Protein AF-A0A924LVE8-F1 (afdb_monomer_lite)

Sequence (218 aa):
MKIFVTAIILVTSQTFLAQEIKTTFVVDTIKSKVVNDLSQSKTTAIGTITTTTTNVMTNAETLLKDEAKTQEMAKVKAAEDAIINEKILEKANKEKLKAKEKALKEVEKATKDDERAQKDAEKRDKELANNQKKLDKQQAEILNNQKKETKRLEKIADAKKDLSNSQENLADMQKDMEKDVEKHNKKLAKGKLSPNNIEEYSKDRVKKDKKIIELKKN

pLDDT: mean 75.83, std 22.64, range [34.53, 97.5]

Radius of gyration: 81.02 Å; chains: 1; bounding box: 132×89×205 Å

Structure (mmCIF, N/CA/C/O backbone):
data_AF-A0A924LVE8-F1
#
_entry.id   AF-A0A924LVE8-F1
#
loop_
_atom_site.group_PDB
_atom_site.id
_atom_site.type_symbol
_atom_site.label_atom_id
_atom_site.label_alt_id
_atom_site.label_comp_id
_atom_site.label_asym_id
_atom_site.label_entity_id
_atom_site.label_seq_id
_atom_site.pdbx_PDB_ins_code
_atom_site.Cartn_x
_atom_site.Cartn_y
_atom_site.Cartn_z
_atom_site.occupancy
_atom_site.B_iso_or_equiv
_atom_site.auth_seq_id
_atom_site.auth_comp_id
_atom_site.auth_asym_id
_atom_site.auth_atom_id
_atom_site.pdbx_PDB_model_num
ATOM 1 N N . MET A 1 1 ? -39.287 -75.220 122.036 1.00 47.38 1 MET A N 1
ATOM 2 C CA . MET A 1 1 ? -39.260 -73.999 121.204 1.00 47.38 1 MET A CA 1
ATOM 3 C C . MET A 1 1 ? -39.660 -72.814 122.071 1.00 47.38 1 MET A C 1
ATOM 5 O O . MET A 1 1 ? -40.800 -72.769 122.494 1.00 47.38 1 MET A O 1
ATOM 9 N N . LYS A 1 2 ? -38.717 -71.890 122.302 1.00 41.75 2 LYS A N 1
ATOM 10 C CA . LYS A 1 2 ? -38.924 -70.439 122.131 1.00 41.75 2 LYS A CA 1
ATOM 11 C C . LYS A 1 2 ? -40.064 -69.824 122.976 1.00 41.75 2 LYS A C 1
ATOM 13 O O . LYS A 1 2 ? -41.208 -69.836 122.556 1.00 41.75 2 LYS A O 1
ATOM 18 N N . ILE A 1 3 ? -39.854 -69.200 124.135 1.00 53.16 3 ILE A N 1
ATOM 19 C CA . ILE A 1 3 ? -39.025 -67.999 124.413 1.00 53.16 3 ILE A CA 1
ATOM 20 C C . ILE A 1 3 ? -39.230 -66.833 123.403 1.00 53.16 3 ILE A C 1
ATOM 22 O O . ILE A 1 3 ? -38.503 -65.858 123.442 1.00 53.16 3 ILE A O 1
ATOM 26 N N . PHE A 1 4 ? -40.232 -66.857 122.510 1.00 45.19 4 PHE A N 1
ATOM 27 C CA . PHE A 1 4 ? -40.435 -65.758 121.534 1.00 45.19 4 PHE A CA 1
ATOM 28 C C . PHE A 1 4 ? -41.868 -65.239 121.367 1.00 45.19 4 PHE A C 1
ATOM 30 O O . PHE A 1 4 ? -42.099 -64.401 120.504 1.00 45.19 4 PHE A O 1
ATOM 37 N N . VAL A 1 5 ? -42.824 -65.655 122.201 1.00 50.25 5 VAL A N 1
ATOM 38 C CA . VAL A 1 5 ? -44.180 -65.053 122.196 1.00 50.25 5 VAL A CA 1
ATOM 39 C C . VAL A 1 5 ? -44.366 -64.074 123.366 1.00 50.25 5 VAL A C 1
ATOM 41 O O . VAL A 1 5 ? -45.439 -63.538 123.600 1.00 50.25 5 VAL A O 1
ATOM 44 N N . THR A 1 6 ? -43.273 -63.765 124.066 1.00 50.62 6 THR A N 1
ATOM 45 C CA . THR A 1 6 ? -43.193 -62.740 125.116 1.00 50.62 6 THR A CA 1
ATOM 46 C C . THR A 1 6 ? -42.879 -61.340 124.566 1.00 50.62 6 THR A C 1
ATOM 48 O O . THR A 1 6 ? -42.759 -60.402 125.341 1.00 50.62 6 THR A O 1
ATOM 51 N N . ALA A 1 7 ? -42.736 -61.166 123.246 1.00 51.25 7 ALA A N 1
ATOM 52 C CA . ALA A 1 7 ? -42.286 -59.904 122.647 1.00 51.25 7 ALA A CA 1
ATOM 53 C C . ALA A 1 7 ? -43.207 -59.337 121.557 1.00 51.25 7 ALA A C 1
ATOM 55 O O . ALA A 1 7 ? -42.796 -58.413 120.870 1.00 51.25 7 ALA A O 1
ATOM 56 N N . ILE A 1 8 ? -44.435 -59.844 121.392 1.00 50.34 8 ILE A N 1
ATOM 57 C CA . ILE A 1 8 ? -45.465 -59.189 120.566 1.00 50.34 8 ILE A CA 1
ATOM 58 C C . ILE A 1 8 ? -46.759 -59.133 121.387 1.00 50.34 8 ILE A C 1
ATOM 60 O O . ILE A 1 8 ? -47.607 -60.009 121.296 1.00 50.34 8 ILE A O 1
ATOM 64 N N . ILE A 1 9 ? -46.762 -58.314 122.441 1.00 46.44 9 ILE A N 1
ATOM 65 C CA . ILE A 1 9 ? -46.956 -56.849 122.396 1.00 46.44 9 ILE A CA 1
ATOM 66 C C . ILE A 1 9 ? -48.463 -56.589 122.560 1.00 46.44 9 ILE A C 1
ATOM 68 O O . ILE A 1 9 ? -49.230 -56.728 121.620 1.00 46.44 9 ILE A O 1
ATOM 72 N N . LEU A 1 10 ? -48.990 -56.318 123.756 1.00 45.66 10 LEU A N 1
ATOM 73 C CA . LEU A 1 10 ? -48.558 -55.321 124.753 1.00 45.66 10 LEU A CA 1
ATOM 74 C C . LEU A 1 10 ? -48.664 -53.854 124.273 1.00 45.66 10 LEU A C 1
ATOM 76 O O . LEU A 1 10 ? -48.236 -52.960 124.991 1.00 45.66 10 LEU A O 1
ATOM 80 N N . VAL A 1 11 ? -49.274 -53.584 123.109 1.00 45.34 11 VAL A N 1
ATOM 81 C CA . VAL A 1 11 ? -49.576 -52.207 122.637 1.00 45.34 11 VAL A CA 1
ATOM 82 C C . VAL A 1 11 ? -51.074 -51.934 122.468 1.00 45.34 11 VAL A C 1
ATOM 84 O O . VAL A 1 11 ? -51.464 -50.781 122.357 1.00 45.34 11 VAL A O 1
ATOM 87 N N . THR A 1 12 ? -51.955 -52.931 122.546 1.00 42.97 12 THR A N 1
ATOM 88 C CA . THR A 1 12 ? -53.403 -52.682 122.377 1.00 42.97 12 THR A CA 1
ATOM 89 C C . THR A 1 12 ? -54.233 -52.881 123.645 1.00 42.97 12 THR A C 1
ATOM 91 O O . THR A 1 12 ? -55.456 -52.806 123.596 1.00 42.97 12 THR A O 1
ATOM 94 N N . SER A 1 13 ? -53.581 -53.059 124.799 1.00 38.03 13 SER A N 1
ATOM 95 C CA . SER A 1 13 ? -54.222 -53.217 126.115 1.00 38.03 13 SER A CA 1
ATOM 96 C C . SER A 1 13 ? -54.152 -51.957 126.987 1.00 38.03 13 SER A C 1
ATOM 98 O O . SER A 1 13 ? -53.931 -52.066 128.192 1.00 38.03 13 SER A O 1
ATOM 100 N N . GLN A 1 14 ? -54.321 -50.757 126.428 1.00 42.38 14 GLN A N 1
ATOM 101 C CA . GLN A 1 14 ? -54.553 -49.562 127.247 1.00 42.38 14 GLN A CA 1
ATOM 102 C C . GLN A 1 14 ? -55.751 -48.769 126.727 1.00 42.38 14 GLN A C 1
ATOM 104 O O . GLN A 1 14 ? -55.787 -48.391 125.562 1.00 42.38 14 GLN A O 1
ATOM 109 N N . THR A 1 15 ? -56.685 -48.497 127.647 1.00 45.16 15 THR A N 1
ATOM 110 C CA . THR A 1 15 ? -57.931 -47.706 127.521 1.00 45.16 15 THR A CA 1
ATOM 111 C C . THR A 1 15 ? -59.122 -48.496 126.943 1.00 45.16 15 THR A C 1
ATOM 113 O O . THR A 1 15 ? -59.486 -48.364 125.786 1.00 45.16 15 THR A O 1
ATOM 116 N N . PHE A 1 16 ? -59.683 -49.487 127.652 1.00 36.50 16 PHE A N 1
ATOM 117 C CA . PHE A 1 16 ? -60.369 -49.380 128.959 1.00 36.50 16 PHE A CA 1
ATOM 118 C C . PHE A 1 16 ? -61.531 -48.367 128.872 1.00 36.50 16 PHE A C 1
ATOM 120 O O . PHE A 1 16 ? -61.300 -47.169 128.781 1.00 36.50 16 PHE A O 1
ATOM 127 N N . LEU A 1 17 ? -62.786 -48.802 128.724 1.00 34.56 17 LEU A N 1
ATOM 128 C CA . LEU A 1 17 ? -63.667 -49.138 129.856 1.00 34.56 17 LEU A CA 1
ATOM 129 C C . LEU A 1 17 ? -63.635 -48.083 130.971 1.00 34.56 17 LEU A C 1
ATOM 131 O O . LEU A 1 17 ? -63.035 -48.272 132.022 1.00 34.56 17 LEU A O 1
ATOM 135 N N . ALA A 1 18 ? -64.351 -46.994 130.736 1.00 38.22 18 ALA A N 1
ATOM 136 C CA . ALA A 1 18 ? -65.052 -46.224 131.754 1.00 38.22 18 ALA A CA 1
ATOM 137 C C . ALA A 1 18 ? -66.212 -45.529 131.018 1.00 38.22 18 ALA A C 1
ATOM 139 O O . ALA A 1 18 ? -65.984 -44.877 130.011 1.00 38.22 18 ALA A O 1
ATOM 140 N N . GLN A 1 19 ? -67.479 -45.619 131.385 1.00 36.06 19 GLN A N 1
ATOM 141 C CA . GLN A 1 19 ? -68.138 -46.274 132.496 1.00 36.06 19 GLN A CA 1
ATOM 142 C C . GLN A 1 19 ? -69.631 -46.144 132.161 1.00 36.06 19 GLN A C 1
ATOM 144 O O . GLN A 1 19 ? -70.106 -45.047 131.865 1.00 36.06 19 GLN A O 1
ATOM 149 N N . GLU A 1 20 ? -70.361 -47.255 132.146 1.00 40.12 20 GLU A N 1
ATOM 150 C CA . GLU A 1 20 ? -71.820 -47.219 132.224 1.00 40.12 20 GLU A CA 1
ATOM 151 C C . GLU A 1 20 ? -72.267 -46.548 133.540 1.00 40.12 20 GLU A C 1
ATOM 153 O O . GLU A 1 20 ? -71.494 -46.390 134.487 1.00 40.12 20 GLU A O 1
ATOM 158 N N . ILE A 1 21 ? -73.581 -46.328 133.636 1.00 38.00 21 ILE A N 1
ATOM 159 C CA . ILE A 1 21 ? -74.375 -46.081 134.848 1.00 38.00 21 ILE A CA 1
ATOM 160 C C . ILE A 1 21 ? -74.521 -44.592 135.240 1.00 38.00 21 ILE A C 1
ATOM 162 O O . ILE A 1 21 ? -73.651 -43.995 135.866 1.00 38.00 21 ILE A O 1
ATOM 166 N N . LYS A 1 22 ? -75.711 -44.025 134.982 1.00 39.38 22 LYS A N 1
ATOM 167 C CA . LYS A 1 22 ? -76.715 -43.652 136.014 1.00 39.38 22 LYS A CA 1
ATOM 168 C C . LYS A 1 22 ? -77.766 -42.685 135.452 1.00 39.38 22 LYS A C 1
ATOM 170 O O . LYS A 1 22 ? -77.706 -41.474 135.638 1.00 39.38 22 LYS A O 1
ATOM 175 N N . THR A 1 23 ? -78.820 -43.249 134.869 1.00 39.66 23 THR A N 1
ATOM 176 C CA . THR A 1 23 ? -80.176 -42.722 135.064 1.00 39.66 23 THR A CA 1
ATOM 177 C C . THR A 1 23 ? -80.573 -42.963 136.509 1.00 39.66 23 THR A C 1
ATOM 179 O O . THR A 1 23 ? -80.754 -44.114 136.892 1.00 39.66 23 THR A O 1
ATOM 182 N N . THR A 1 24 ? -80.673 -41.895 137.292 1.00 43.06 24 THR A N 1
ATOM 183 C CA . THR A 1 24 ? -81.652 -41.631 138.365 1.00 43.06 24 THR A CA 1
ATOM 184 C C . THR A 1 24 ? -81.002 -40.678 139.348 1.00 43.06 24 THR A C 1
ATOM 186 O O . THR A 1 24 ? -80.226 -41.106 140.190 1.00 43.06 24 THR A O 1
ATOM 189 N N . PHE A 1 25 ? -81.320 -39.388 139.252 1.00 34.53 25 PHE A N 1
ATOM 190 C CA . PHE A 1 25 ? -81.495 -38.570 140.444 1.00 34.53 25 PHE A CA 1
ATOM 191 C C . PHE A 1 25 ? -82.258 -37.282 140.092 1.00 34.53 25 PHE A C 1
ATOM 193 O O . PHE A 1 25 ? -81.852 -36.503 139.238 1.00 34.53 25 PHE A O 1
ATOM 200 N N . VAL A 1 26 ? -83.339 -37.091 140.844 1.00 40.56 26 VAL A N 1
ATOM 201 C CA . VAL A 1 26 ? -83.981 -35.828 141.227 1.00 40.56 26 VAL A CA 1
ATOM 202 C C . VAL A 1 26 ? -85.021 -35.192 140.301 1.00 40.56 26 VAL A C 1
ATOM 204 O O . VAL A 1 26 ? -84.765 -34.609 139.253 1.00 40.56 26 VAL A O 1
ATOM 207 N N . VAL A 1 27 ? -86.221 -35.215 140.866 1.00 45.69 27 VAL A N 1
ATOM 208 C CA . VAL A 1 27 ? -87.494 -34.572 140.543 1.00 45.69 27 VAL A CA 1
ATOM 209 C C . VAL A 1 27 ? -87.479 -33.029 140.690 1.00 45.69 27 VAL A C 1
ATOM 211 O O . VAL A 1 27 ? -88.531 -32.410 140.632 1.00 45.69 27 VAL A O 1
ATOM 214 N N . ASP A 1 28 ? -86.330 -32.348 140.761 1.00 45.69 28 ASP A N 1
ATOM 215 C CA . ASP A 1 28 ? -86.285 -30.905 141.102 1.00 45.69 28 ASP A CA 1
ATOM 216 C C . ASP A 1 28 ? -85.884 -29.946 139.966 1.00 45.69 28 ASP A C 1
ATOM 218 O O . ASP A 1 28 ? -85.596 -28.775 140.202 1.00 45.69 28 ASP A O 1
ATOM 222 N N . THR A 1 29 ? -85.906 -30.368 138.697 1.00 45.06 29 THR A N 1
ATOM 223 C CA . THR A 1 29 ? -85.467 -29.503 137.572 1.00 45.06 29 THR A CA 1
ATOM 224 C C . THR A 1 29 ? -86.534 -29.279 136.501 1.00 45.06 29 THR A C 1
ATOM 226 O O . THR A 1 29 ? -86.226 -29.159 135.319 1.00 45.06 29 THR A O 1
ATOM 229 N N . ILE A 1 30 ? -87.812 -29.205 136.878 1.00 45.56 30 ILE A N 1
ATOM 230 C CA . ILE A 1 30 ? -88.878 -28.813 135.931 1.00 45.56 30 ILE A CA 1
ATOM 231 C C . ILE A 1 30 ? -89.311 -27.350 136.125 1.00 45.56 30 ILE A C 1
ATOM 233 O O . ILE A 1 30 ? -89.807 -26.729 135.189 1.00 45.56 30 ILE A O 1
ATOM 237 N N . LYS A 1 31 ? -89.002 -26.714 137.266 1.00 44.50 31 LYS A N 1
ATOM 238 C CA . LYS A 1 31 ? -89.282 -25.278 137.469 1.00 44.50 31 LYS A CA 1
ATOM 239 C C . LYS A 1 31 ? -88.154 -24.314 137.077 1.00 44.50 31 LYS A C 1
ATOM 241 O O . LYS A 1 31 ? -88.428 -23.124 136.975 1.00 44.50 31 LYS A O 1
ATOM 246 N N . SER A 1 32 ? -86.938 -24.779 136.767 1.00 46.25 32 SER A N 1
ATOM 247 C CA . SER A 1 32 ? -85.871 -23.899 136.241 1.00 46.25 32 SER A CA 1
ATOM 248 C C . SER A 1 32 ? -85.775 -23.859 134.709 1.00 46.25 32 SER A C 1
ATOM 250 O O . SER A 1 32 ? -85.084 -22.999 134.169 1.00 46.25 32 SER A O 1
ATOM 252 N N . LYS A 1 33 ? -86.490 -24.733 133.985 1.00 48.50 33 LYS A N 1
ATOM 253 C CA . LYS A 1 33 ? -86.435 -24.778 132.512 1.00 48.50 33 LYS A CA 1
ATOM 254 C C . LYS A 1 33 ? -87.336 -23.759 131.813 1.00 48.50 33 LYS A C 1
ATOM 256 O O . LYS A 1 33 ? -86.990 -23.296 130.740 1.00 48.50 33 LYS A O 1
ATOM 261 N N . VAL A 1 34 ? -88.432 -23.324 132.435 1.00 47.91 34 VAL A N 1
ATOM 262 C CA . VAL A 1 34 ? -89.358 -22.375 131.780 1.00 47.91 34 VAL A CA 1
ATOM 263 C C . VAL A 1 34 ? -88.930 -20.909 131.950 1.00 47.91 34 VAL A C 1
ATOM 265 O O . VAL A 1 34 ? -89.336 -20.057 131.168 1.00 47.91 34 VAL A O 1
ATOM 268 N N . VAL A 1 35 ? -88.047 -20.593 132.905 1.00 47.28 35 VAL A N 1
ATOM 269 C CA . VAL A 1 35 ? -87.526 -19.219 133.074 1.00 47.28 35 VAL A CA 1
ATOM 270 C C . VAL A 1 35 ? -86.249 -18.973 132.251 1.00 47.28 35 VAL A C 1
ATOM 272 O O . VAL A 1 35 ? -85.909 -17.822 131.995 1.00 47.28 35 VAL A O 1
ATOM 275 N N . ASN A 1 36 ? -85.580 -20.020 131.749 1.00 44.97 36 ASN A N 1
ATOM 276 C CA . ASN A 1 36 ? -84.362 -19.870 130.937 1.00 44.97 36 ASN A CA 1
ATOM 277 C C . ASN A 1 36 ? -84.621 -19.848 129.415 1.00 44.97 36 ASN A C 1
ATOM 279 O O . ASN A 1 36 ? -83.813 -19.304 128.665 1.00 44.97 36 ASN A O 1
ATOM 283 N N . ASP A 1 37 ? -85.773 -20.340 128.949 1.00 44.09 37 ASP A N 1
ATOM 284 C CA . ASP A 1 37 ? -86.103 -20.327 127.513 1.00 44.09 37 ASP A CA 1
ATOM 285 C C . ASP A 1 37 ? -86.625 -18.964 127.016 1.00 44.09 37 ASP A C 1
ATOM 287 O O . ASP A 1 37 ? -86.707 -18.731 125.810 1.00 44.09 37 ASP A O 1
ATOM 291 N N . LEU A 1 38 ? -86.892 -18.007 127.916 1.00 41.22 38 LEU A N 1
ATOM 292 C CA . LEU A 1 38 ? -87.256 -16.635 127.538 1.00 41.22 38 LEU A CA 1
ATOM 293 C C . LEU A 1 38 ? -86.068 -15.651 127.550 1.00 41.22 38 LEU A C 1
ATOM 295 O O . LEU A 1 38 ? -86.197 -14.545 127.024 1.00 41.22 38 LEU A O 1
ATOM 299 N N . SER A 1 39 ? -84.896 -16.040 128.078 1.00 46.19 39 SER A N 1
ATOM 300 C CA . SER A 1 39 ? -83.696 -15.182 128.093 1.00 46.19 39 SER A CA 1
ATOM 301 C C . SER A 1 39 ? -82.625 -15.553 127.059 1.00 46.19 39 SER A C 1
ATOM 303 O O . SER A 1 39 ? -81.642 -14.823 126.943 1.00 46.19 39 SER A O 1
ATOM 305 N N . GLN A 1 40 ? -82.797 -16.632 126.283 1.00 44.62 40 GLN A N 1
ATOM 306 C CA . GLN A 1 40 ? -81.858 -17.007 125.209 1.00 44.62 40 GLN A CA 1
ATOM 307 C C . GLN A 1 40 ? -82.355 -16.692 123.790 1.00 44.62 40 GLN A C 1
ATOM 309 O O . GLN A 1 40 ? -81.558 -16.675 122.859 1.00 44.62 40 GLN A O 1
ATOM 314 N N . SER A 1 41 ? -83.625 -16.317 123.600 1.00 42.72 41 SER A N 1
ATOM 315 C CA . SER A 1 41 ? -84.111 -15.886 122.277 1.00 42.72 41 SER A CA 1
ATOM 316 C C . SER A 1 41 ? -83.755 -14.430 121.925 1.00 42.72 41 SER A C 1
ATOM 318 O O . SER A 1 41 ? -83.970 -14.015 120.786 1.00 42.72 41 SER A O 1
ATOM 320 N N . LYS A 1 42 ? -83.226 -13.630 122.865 1.00 43.94 42 LYS A N 1
ATOM 321 C CA . LYS A 1 42 ? -82.916 -12.200 122.642 1.00 43.94 42 LYS A CA 1
ATOM 322 C C . LYS A 1 42 ? -81.425 -11.862 122.536 1.00 43.94 42 LYS A C 1
ATOM 324 O O . LYS A 1 42 ? -81.093 -10.718 122.243 1.00 43.94 42 LYS A O 1
ATOM 329 N N . THR A 1 43 ? -80.531 -12.836 122.694 1.00 42.25 43 THR A N 1
ATOM 330 C CA . THR A 1 43 ? -79.069 -12.642 122.609 1.00 42.25 43 THR A CA 1
ATOM 331 C C . THR A 1 43 ? -78.415 -13.268 121.375 1.00 42.25 43 THR A C 1
ATOM 333 O O . THR A 1 43 ? -77.224 -13.064 121.164 1.00 42.25 43 THR A O 1
ATOM 336 N N . THR A 1 44 ? -79.173 -13.919 120.488 1.00 42.78 44 THR A N 1
ATOM 337 C CA . THR A 1 44 ? -78.655 -14.434 119.198 1.00 42.78 44 THR A CA 1
ATOM 338 C C . THR A 1 44 ? -78.844 -13.458 118.028 1.00 42.78 44 THR A C 1
ATOM 340 O O . THR A 1 44 ? -78.385 -13.725 116.924 1.00 42.78 44 THR A O 1
ATOM 343 N N . ALA A 1 45 ? -79.483 -12.303 118.240 1.00 43.38 45 ALA A N 1
ATOM 344 C CA . ALA A 1 45 ? -79.668 -11.297 117.186 1.00 43.38 45 ALA A CA 1
ATOM 345 C C . ALA A 1 45 ? -78.603 -10.183 117.192 1.00 43.38 45 ALA A C 1
ATOM 347 O O . ALA A 1 45 ? -78.409 -9.527 116.175 1.00 43.38 45 ALA A O 1
ATOM 348 N N . ILE A 1 46 ? -77.900 -9.956 118.310 1.00 44.28 46 ILE A N 1
ATOM 349 C CA . ILE A 1 46 ? -76.990 -8.802 118.449 1.00 44.28 46 ILE A CA 1
ATOM 350 C C . ILE A 1 46 ? -75.522 -9.189 118.179 1.00 44.28 46 ILE A C 1
ATOM 352 O O . ILE A 1 46 ? -74.796 -8.407 117.574 1.00 44.28 46 ILE A O 1
ATOM 356 N N . GLY A 1 47 ? -75.091 -10.414 118.511 1.00 41.47 47 GLY A N 1
ATOM 357 C CA . GLY A 1 47 ? -73.713 -10.879 118.260 1.00 41.47 47 GLY A CA 1
ATOM 358 C C . GLY A 1 47 ? -73.372 -11.147 116.785 1.00 41.47 47 GLY A C 1
ATOM 359 O O . GLY A 1 47 ? -72.206 -11.088 116.396 1.00 41.47 47 GLY A O 1
ATOM 360 N N . THR A 1 48 ? -74.382 -11.394 115.950 1.00 40.66 48 THR A N 1
ATOM 361 C CA . THR A 1 48 ? -74.234 -11.695 114.513 1.00 40.66 48 THR A CA 1
ATOM 362 C C . THR A 1 48 ? -74.128 -10.428 113.658 1.00 40.66 48 THR A C 1
ATOM 364 O O . THR A 1 48 ? -73.553 -10.448 112.571 1.00 40.66 48 THR A O 1
ATOM 367 N N . ILE A 1 49 ? -74.644 -9.296 114.150 1.00 46.03 49 ILE A N 1
ATOM 368 C CA . ILE A 1 49 ? -74.611 -8.025 113.415 1.00 46.03 49 ILE A CA 1
ATOM 369 C C . ILE A 1 49 ? -73.231 -7.363 113.553 1.00 46.03 49 ILE A C 1
ATOM 371 O O . ILE A 1 49 ? -72.722 -6.814 112.584 1.00 46.03 49 ILE A O 1
ATOM 375 N N . THR A 1 50 ? -72.562 -7.469 114.706 1.00 36.88 50 THR A N 1
ATOM 376 C CA . THR A 1 50 ? -71.281 -6.771 114.938 1.00 36.88 50 THR A CA 1
ATOM 377 C C . THR A 1 50 ? -70.064 -7.465 114.309 1.00 36.88 50 THR A C 1
ATOM 379 O O . THR A 1 50 ? -69.093 -6.798 113.968 1.00 36.88 50 THR A O 1
ATOM 382 N N . THR A 1 51 ? -70.099 -8.784 114.099 1.00 39.38 51 THR A N 1
ATOM 383 C CA . THR A 1 51 ? -69.006 -9.531 113.437 1.00 39.38 51 THR A CA 1
ATOM 384 C C . THR A 1 51 ? -69.067 -9.472 111.910 1.00 39.38 51 THR A C 1
ATOM 386 O O . THR A 1 51 ? -68.044 -9.648 111.249 1.00 39.38 51 THR A O 1
ATOM 389 N N . THR A 1 52 ? -70.233 -9.161 111.338 1.00 39.12 52 THR A N 1
ATOM 390 C CA . THR A 1 52 ? -70.390 -9.026 109.884 1.00 39.12 52 THR A CA 1
ATOM 391 C C . THR A 1 52 ? -69.842 -7.681 109.389 1.00 39.12 52 THR A C 1
ATOM 393 O O . THR A 1 52 ? -69.186 -7.631 108.355 1.00 39.12 52 THR A O 1
ATOM 396 N N . THR A 1 53 ? -70.000 -6.591 110.144 1.00 40.69 53 THR A N 1
ATOM 397 C CA . THR A 1 53 ? -69.594 -5.251 109.676 1.00 40.69 53 THR A CA 1
ATOM 398 C C . THR A 1 53 ? -68.076 -5.031 109.693 1.00 40.69 53 THR A C 1
ATOM 400 O O . THR A 1 53 ? -67.538 -4.418 108.773 1.00 40.69 53 THR A O 1
ATOM 403 N N . THR A 1 54 ? -67.349 -5.576 110.674 1.00 38.78 54 THR A N 1
ATOM 404 C CA . THR A 1 54 ? -65.887 -5.383 110.774 1.00 38.78 54 THR A CA 1
ATOM 405 C C . THR A 1 54 ? -65.107 -6.234 109.763 1.00 38.78 54 THR A C 1
ATOM 407 O O . THR A 1 54 ? -64.103 -5.768 109.236 1.00 38.78 54 THR A O 1
ATOM 410 N N . ASN A 1 55 ? -65.593 -7.435 109.418 1.00 43.78 55 ASN A N 1
ATOM 411 C CA . ASN A 1 55 ? -64.985 -8.282 108.378 1.00 43.78 55 ASN A CA 1
ATOM 412 C C . ASN A 1 55 ? -65.298 -7.810 106.948 1.00 43.78 55 ASN A C 1
ATOM 414 O O . ASN A 1 55 ? -64.507 -8.048 106.039 1.00 43.78 55 ASN A O 1
ATOM 418 N N . VAL A 1 56 ? -66.431 -7.134 106.729 1.00 48.97 56 VAL A N 1
ATOM 419 C CA . VAL A 1 56 ? -66.762 -6.553 105.416 1.00 48.97 56 VAL A CA 1
ATOM 420 C C . VAL A 1 56 ? -65.934 -5.288 105.148 1.00 48.97 56 VAL A C 1
ATOM 422 O O . VAL A 1 56 ? -65.525 -5.074 104.010 1.00 48.97 56 VAL A O 1
ATOM 425 N N . MET A 1 57 ? -65.599 -4.489 106.172 1.00 44.03 57 MET A N 1
ATOM 426 C CA . MET A 1 57 ? -64.755 -3.296 105.993 1.00 44.03 57 MET A CA 1
ATOM 427 C C . MET A 1 57 ? -63.264 -3.613 105.790 1.00 44.03 57 MET A C 1
ATOM 429 O O . MET A 1 57 ? -62.635 -2.984 104.943 1.00 44.03 57 MET A O 1
ATOM 433 N N . THR A 1 58 ? -62.697 -4.616 106.471 1.00 46.69 58 THR A N 1
ATOM 434 C CA . THR A 1 58 ? -61.294 -5.022 106.247 1.00 46.69 58 THR A CA 1
ATOM 435 C C . THR A 1 58 ? -61.087 -5.762 104.924 1.00 46.69 58 THR A C 1
ATOM 437 O O . THR A 1 58 ? -60.056 -5.560 104.287 1.00 46.69 58 THR A O 1
ATOM 440 N N . ASN A 1 59 ? -62.064 -6.552 104.458 1.00 47.19 59 ASN A N 1
ATOM 441 C CA . ASN A 1 59 ? -61.993 -7.203 103.143 1.00 47.19 59 ASN A CA 1
ATOM 442 C C . ASN A 1 59 ? -62.233 -6.241 101.969 1.00 47.19 59 ASN A C 1
ATOM 444 O O . ASN A 1 59 ? -61.645 -6.427 100.908 1.00 47.19 59 ASN A O 1
ATOM 448 N N . ALA A 1 60 ? -63.069 -5.210 102.124 1.00 47.66 60 ALA A N 1
ATOM 449 C CA . ALA A 1 60 ? -63.275 -4.214 101.071 1.00 47.66 60 ALA A CA 1
ATOM 450 C C . ALA A 1 60 ? -62.040 -3.315 100.869 1.00 47.66 60 ALA A C 1
ATOM 452 O O . ALA A 1 60 ? -61.705 -2.985 99.734 1.00 47.66 60 ALA A O 1
ATOM 453 N N . GLU A 1 61 ? -61.316 -2.959 101.938 1.00 47.91 61 GLU A N 1
ATOM 454 C CA . GLU A 1 61 ? -60.058 -2.202 101.831 1.00 47.91 61 GLU A CA 1
ATOM 455 C C . GLU A 1 61 ? -58.889 -3.025 101.264 1.00 47.91 61 GLU A C 1
ATOM 457 O O . GLU A 1 61 ? -58.037 -2.462 100.571 1.00 47.91 61 GLU A O 1
ATOM 462 N N . THR A 1 62 ? -58.826 -4.337 101.522 1.00 50.78 62 THR A N 1
ATOM 463 C CA . THR A 1 62 ? -57.826 -5.219 100.893 1.00 50.78 62 THR A CA 1
ATOM 464 C C . THR A 1 62 ? -58.158 -5.496 99.427 1.00 50.78 62 THR A C 1
ATOM 466 O O . THR A 1 62 ? -57.257 -5.403 98.599 1.00 50.78 62 THR A O 1
ATOM 469 N N . LEU A 1 63 ? -59.433 -5.700 99.073 1.00 49.44 63 LEU A N 1
ATOM 470 C CA . LEU A 1 63 ? -59.880 -5.840 97.679 1.00 49.44 63 LEU A CA 1
ATOM 471 C C . LEU A 1 63 ? -59.660 -4.563 96.852 1.00 49.44 63 LEU A C 1
ATOM 473 O O . LEU A 1 63 ? -59.152 -4.651 95.739 1.00 49.44 63 LEU A O 1
ATOM 477 N N . LEU A 1 64 ? -59.946 -3.372 97.393 1.00 50.25 64 LEU A N 1
ATOM 478 C CA . LEU A 1 64 ? -59.693 -2.098 96.699 1.00 50.25 64 LEU A CA 1
ATOM 479 C C . LEU A 1 64 ? -58.193 -1.794 96.538 1.00 50.25 64 LEU A C 1
ATOM 481 O O . LEU A 1 64 ? -57.787 -1.222 95.525 1.00 50.25 64 LEU A O 1
ATOM 485 N N . LYS A 1 65 ? -57.345 -2.184 97.503 1.00 51.19 65 LYS A N 1
ATOM 486 C CA . LYS A 1 65 ? -55.878 -2.067 97.378 1.00 51.19 65 LYS A CA 1
ATOM 487 C C . LYS A 1 65 ? -55.290 -3.084 96.402 1.00 51.19 65 LYS A C 1
ATOM 489 O O . LYS A 1 65 ? -54.341 -2.738 95.695 1.00 51.19 65 LYS A O 1
ATOM 494 N N . ASP A 1 66 ? -55.841 -4.292 96.337 1.00 51.62 66 ASP A N 1
ATOM 495 C CA . ASP A 1 66 ? -55.425 -5.306 95.371 1.00 51.62 66 ASP A CA 1
ATOM 496 C C . ASP A 1 66 ? -55.900 -4.957 93.958 1.00 51.62 66 ASP A C 1
ATOM 498 O O . ASP A 1 66 ? -55.096 -5.025 93.035 1.00 51.62 66 ASP A O 1
ATOM 502 N N . GLU A 1 67 ? -57.122 -4.460 93.753 1.00 53.28 67 GLU A N 1
ATOM 503 C CA . GLU A 1 67 ? -57.582 -3.968 92.444 1.00 53.28 67 GLU A CA 1
ATOM 504 C C . GLU A 1 67 ? -56.798 -2.734 91.969 1.00 53.28 67 GLU A C 1
ATOM 506 O O . GLU A 1 67 ? -56.418 -2.666 90.797 1.00 53.28 67 GLU A O 1
ATOM 511 N N . ALA A 1 68 ? -56.469 -1.798 92.867 1.00 55.59 68 ALA A N 1
ATOM 512 C CA . ALA A 1 68 ? -55.620 -0.650 92.545 1.00 55.59 68 ALA A CA 1
ATOM 513 C C . ALA A 1 68 ? -54.187 -1.077 92.173 1.00 55.59 68 ALA A C 1
ATOM 515 O O . ALA A 1 68 ? -53.666 -0.622 91.154 1.00 55.59 68 ALA A O 1
ATOM 516 N N . LYS A 1 69 ? -53.573 -2.013 92.916 1.00 56.44 69 LYS A N 1
ATOM 517 C CA . LYS A 1 69 ? -52.274 -2.617 92.551 1.00 56.44 69 LYS A CA 1
ATOM 518 C C . LYS A 1 69 ? -52.335 -3.408 91.246 1.00 56.44 69 LYS A C 1
ATOM 520 O O . LYS A 1 69 ? -51.367 -3.411 90.487 1.00 56.44 69 LYS A O 1
ATOM 525 N N . THR A 1 70 ? -53.454 -4.070 90.967 1.00 56.72 70 THR A N 1
ATOM 526 C CA . THR A 1 70 ? -53.651 -4.847 89.736 1.00 56.72 70 THR A CA 1
ATOM 527 C C . THR A 1 70 ? -53.818 -3.921 88.525 1.00 56.72 70 THR A C 1
ATOM 529 O O . THR A 1 70 ? -53.237 -4.186 87.474 1.00 56.72 70 THR A O 1
ATOM 532 N N . GLN A 1 71 ? -54.509 -2.783 88.672 1.00 59.00 71 GLN A N 1
ATOM 533 C CA . GLN A 1 71 ? -54.567 -1.734 87.646 1.00 59.00 71 GLN A CA 1
ATOM 534 C C . GLN A 1 71 ? -53.221 -1.030 87.428 1.00 59.00 71 GLN A C 1
ATOM 536 O O . GLN A 1 71 ? -52.881 -0.718 86.286 1.00 59.00 71 GLN A O 1
ATOM 541 N N . GLU A 1 72 ? -52.445 -0.775 88.483 1.00 59.19 72 GLU A N 1
ATOM 542 C CA . GLU A 1 72 ? -51.120 -0.154 88.363 1.00 59.19 72 GLU A CA 1
ATOM 543 C C . GLU A 1 72 ? -50.118 -1.096 87.682 1.00 59.19 72 GLU A C 1
ATOM 545 O O . GLU A 1 72 ? -49.454 -0.695 86.727 1.00 59.19 72 GLU A O 1
ATOM 550 N N . MET A 1 73 ? -50.083 -2.378 88.068 1.00 60.47 73 MET A N 1
ATOM 551 C CA . MET A 1 73 ? -49.272 -3.394 87.384 1.00 60.47 73 MET A CA 1
ATOM 552 C C . MET A 1 73 ? -49.699 -3.610 85.927 1.00 60.47 73 MET A C 1
ATOM 554 O O . MET A 1 73 ? -48.840 -3.834 85.075 1.00 60.47 73 MET A O 1
ATOM 558 N N . ALA A 1 74 ? -50.994 -3.512 85.609 1.00 63.00 74 ALA A N 1
ATOM 559 C CA . ALA A 1 74 ? -51.474 -3.587 84.228 1.00 63.00 74 ALA A CA 1
ATOM 560 C C . ALA A 1 74 ? -51.022 -2.379 83.386 1.00 63.00 74 ALA A C 1
ATOM 562 O O . ALA A 1 74 ? -50.632 -2.551 82.232 1.00 63.00 74 ALA A O 1
ATOM 563 N N . LYS A 1 75 ? -51.013 -1.167 83.959 1.00 65.62 75 LYS A N 1
ATOM 564 C CA . LYS A 1 75 ? -50.499 0.043 83.291 1.00 65.62 75 LYS A CA 1
ATOM 565 C C . LYS A 1 75 ? -48.981 0.007 83.106 1.00 65.62 75 LYS A C 1
ATOM 567 O O . LYS A 1 75 ? -48.502 0.398 82.046 1.00 65.62 75 LYS A O 1
ATOM 572 N N . VAL A 1 76 ? -48.235 -0.493 84.095 1.00 66.31 76 VAL A N 1
ATOM 573 C CA . VAL A 1 76 ? -46.775 -0.670 84.001 1.00 66.31 76 VAL A CA 1
ATOM 574 C C . VAL A 1 76 ? -46.419 -1.716 82.942 1.00 66.31 76 VAL A C 1
ATOM 576 O O . VAL A 1 76 ? -45.584 -1.431 82.091 1.00 66.31 76 VAL A O 1
ATOM 579 N N . LYS A 1 77 ? -47.118 -2.861 82.895 1.00 69.19 77 LYS A N 1
ATOM 580 C CA . LYS A 1 77 ? -46.939 -3.857 81.821 1.00 69.19 77 LYS A CA 1
ATOM 581 C C . LYS A 1 77 ? -47.255 -3.299 80.435 1.00 69.19 77 LYS A C 1
ATOM 583 O O . LYS A 1 77 ? -46.480 -3.505 79.513 1.00 69.19 77 LYS A O 1
ATOM 588 N N . ALA A 1 78 ? -48.351 -2.554 80.287 1.00 68.31 78 ALA A N 1
ATOM 589 C CA . ALA A 1 78 ? -48.700 -1.935 79.008 1.00 68.31 78 ALA A CA 1
ATOM 590 C C . ALA A 1 78 ? -47.653 -0.898 78.552 1.00 68.31 78 ALA A C 1
ATOM 592 O O . ALA A 1 78 ? -47.365 -0.791 77.360 1.00 68.31 78 ALA A O 1
ATOM 593 N N . ALA A 1 79 ? -47.060 -0.153 79.491 1.00 69.38 79 ALA A N 1
ATOM 594 C CA . ALA A 1 79 ? -45.967 0.772 79.206 1.00 69.38 79 ALA A CA 1
ATOM 595 C C . ALA A 1 79 ? -44.660 0.039 78.843 1.00 69.38 79 ALA A C 1
ATOM 597 O O . ALA A 1 79 ? -43.977 0.441 77.902 1.00 69.38 79 ALA A O 1
ATOM 598 N N . GLU A 1 80 ? -44.325 -1.056 79.530 1.00 69.69 80 GLU A N 1
ATOM 599 C CA . GLU A 1 80 ? -43.170 -1.901 79.196 1.00 69.69 80 GLU A CA 1
ATOM 600 C C . GLU A 1 80 ? -43.322 -2.563 77.819 1.00 69.69 80 GLU A C 1
ATOM 602 O O . GLU A 1 80 ? -42.391 -2.507 77.014 1.00 69.69 80 GLU A O 1
ATOM 607 N N . ASP A 1 81 ? -44.501 -3.098 77.496 1.00 76.81 81 ASP A N 1
ATOM 608 C CA . ASP A 1 81 ? -44.802 -3.691 76.188 1.00 76.81 81 ASP A CA 1
ATOM 609 C C . ASP A 1 81 ? -44.719 -2.651 75.054 1.00 76.81 81 ASP A C 1
ATOM 611 O O . ASP A 1 81 ? -44.229 -2.953 73.962 1.00 76.81 81 ASP A O 1
ATOM 615 N N . ALA A 1 82 ? -45.128 -1.401 75.305 1.00 74.50 82 ALA A N 1
ATOM 616 C CA . ALA A 1 82 ? -44.982 -0.302 74.349 1.00 74.50 82 ALA A CA 1
ATOM 617 C C . ALA A 1 82 ? -43.505 0.052 74.094 1.00 74.50 82 ALA A C 1
ATOM 619 O O . ALA A 1 82 ? -43.097 0.177 72.938 1.00 74.50 82 ALA A O 1
ATOM 620 N N . ILE A 1 83 ? -42.683 0.131 75.147 1.00 79.19 83 ILE A N 1
ATOM 621 C CA . ILE A 1 83 ? -41.235 0.389 75.036 1.00 79.19 83 ILE A CA 1
ATOM 622 C C . ILE A 1 83 ? -40.524 -0.764 74.308 1.00 79.19 83 ILE A C 1
ATOM 624 O O . ILE A 1 83 ? -39.609 -0.538 73.508 1.00 79.19 83 ILE A O 1
ATOM 628 N N . ILE A 1 84 ? -40.926 -2.011 74.567 1.00 80.31 84 ILE A N 1
ATOM 629 C CA . ILE A 1 84 ? -40.390 -3.194 73.881 1.00 80.31 84 ILE A CA 1
ATOM 630 C C . ILE A 1 84 ? -40.750 -3.150 72.391 1.00 80.31 84 ILE A C 1
ATOM 632 O O . ILE A 1 84 ? -39.864 -3.319 71.549 1.00 80.31 84 ILE A O 1
ATOM 636 N N . ASN A 1 85 ? -42.008 -2.859 72.052 1.00 77.88 85 ASN A N 1
ATOM 637 C CA . ASN A 1 85 ? -42.455 -2.738 70.664 1.00 77.88 85 ASN A CA 1
ATOM 638 C C . ASN A 1 85 ? -41.757 -1.596 69.915 1.00 77.88 85 ASN A C 1
ATOM 640 O O . ASN A 1 85 ? -41.345 -1.788 68.770 1.00 77.88 85 ASN A O 1
ATOM 644 N N . GLU A 1 86 ? -41.551 -0.441 70.549 1.00 81.50 86 GLU A N 1
ATOM 645 C CA . GLU A 1 86 ? -40.835 0.690 69.950 1.00 81.50 86 GLU A CA 1
ATOM 646 C C . GLU A 1 86 ? -39.366 0.340 69.652 1.00 81.50 86 GLU A C 1
ATOM 648 O O . GLU A 1 86 ? -38.881 0.581 68.544 1.00 81.50 86 GLU A O 1
ATOM 653 N N . LYS A 1 87 ? -38.676 -0.349 70.574 1.00 82.56 87 LYS A N 1
ATOM 654 C CA . LYS A 1 87 ? -37.310 -0.859 70.341 1.00 82.56 87 LYS A CA 1
ATOM 655 C C . LYS A 1 87 ? -37.243 -1.911 69.231 1.00 82.56 87 LYS A C 1
ATOM 657 O O . LYS A 1 87 ? -36.249 -1.963 68.502 1.00 82.56 87 LYS A O 1
ATOM 662 N N . ILE A 1 88 ? -38.264 -2.761 69.091 1.00 84.06 88 ILE A N 1
ATOM 663 C CA . ILE A 1 88 ? -38.361 -3.733 67.988 1.00 84.06 88 ILE A CA 1
ATOM 664 C C . ILE A 1 88 ? -38.535 -2.998 66.652 1.00 84.06 88 ILE A C 1
ATOM 666 O O . ILE A 1 88 ? -37.833 -3.307 65.686 1.00 84.06 88 ILE A O 1
ATOM 670 N N . LEU A 1 89 ? -39.398 -1.980 66.606 1.00 81.69 89 LEU A N 1
ATOM 671 C CA . LEU A 1 89 ? -39.616 -1.140 65.426 1.00 81.69 89 LEU A CA 1
ATOM 672 C C . LEU A 1 89 ? -38.358 -0.355 65.029 1.00 81.69 89 LEU A C 1
ATOM 674 O O . LEU A 1 89 ? -38.015 -0.298 63.847 1.00 81.69 89 LEU A O 1
ATOM 678 N N . GLU A 1 90 ? -37.623 0.199 65.995 1.00 84.12 90 GLU A N 1
ATOM 679 C CA . GLU A 1 90 ? -36.371 0.919 65.742 1.00 84.12 90 GLU A CA 1
ATOM 680 C C . GLU A 1 90 ? -35.283 -0.012 65.178 1.00 84.12 90 GLU A C 1
ATOM 682 O O . GLU A 1 90 ? -34.597 0.339 64.212 1.00 84.12 90 GLU A O 1
ATOM 687 N N . LYS A 1 91 ? -35.155 -1.233 65.723 1.00 85.06 91 LYS A N 1
ATOM 688 C CA . LYS A 1 91 ? -34.244 -2.260 65.189 1.00 85.06 91 LYS A CA 1
ATOM 689 C C . LYS A 1 91 ? -34.623 -2.661 63.762 1.00 85.06 91 LYS A C 1
ATOM 691 O O . LYS A 1 91 ? -33.749 -2.664 62.894 1.00 85.06 91 LYS A O 1
ATOM 696 N N . ALA A 1 92 ? -35.907 -2.908 63.500 1.00 84.00 92 ALA A N 1
ATOM 697 C CA . ALA A 1 92 ? -36.403 -3.250 62.168 1.00 84.00 92 ALA A CA 1
ATOM 698 C C . ALA A 1 92 ? -36.165 -2.117 61.149 1.00 84.00 92 ALA A C 1
ATOM 700 O O . ALA A 1 92 ? -35.785 -2.368 60.004 1.00 84.00 92 ALA A O 1
ATOM 701 N N . ASN A 1 93 ? -36.326 -0.855 61.560 1.00 86.31 93 ASN A N 1
ATOM 702 C CA . ASN A 1 93 ? -36.055 0.303 60.706 1.00 86.31 93 ASN A CA 1
ATOM 703 C C . ASN A 1 93 ? -34.555 0.493 60.432 1.00 86.31 93 ASN A C 1
ATOM 705 O O . ASN A 1 93 ? -34.178 0.762 59.288 1.00 86.31 93 ASN A O 1
ATOM 709 N N . LYS A 1 94 ? -33.685 0.291 61.431 1.00 88.12 94 LYS A N 1
ATOM 710 C CA . LYS A 1 94 ? -32.222 0.295 61.242 1.00 88.12 94 LYS A CA 1
ATOM 711 C C . LYS A 1 94 ? -31.761 -0.811 60.293 1.00 88.12 94 LYS A C 1
ATOM 713 O O . LYS A 1 94 ? -30.890 -0.560 59.461 1.00 88.12 94 LYS A O 1
ATOM 718 N N . GLU A 1 95 ? -32.334 -2.010 60.375 1.00 85.50 95 GLU A N 1
ATOM 719 C CA . GLU A 1 95 ? -32.041 -3.089 59.423 1.00 85.50 95 GLU A CA 1
ATOM 720 C C . GLU A 1 95 ? -32.515 -2.760 58.007 1.00 85.50 95 GLU A C 1
ATOM 722 O O . GLU A 1 95 ? -31.743 -2.920 57.061 1.00 85.50 95 GLU A O 1
ATOM 727 N N . LYS A 1 96 ? -33.728 -2.213 57.847 1.00 85.62 96 LYS A N 1
ATOM 728 C CA . LYS A 1 96 ? -34.229 -1.766 56.536 1.00 85.62 96 LYS A CA 1
ATOM 729 C C . LYS A 1 96 ? -33.359 -0.668 55.917 1.00 85.62 96 LYS A C 1
ATOM 731 O O . LYS A 1 96 ? -33.100 -0.713 54.716 1.00 85.62 96 LYS A O 1
ATOM 736 N N . LEU A 1 97 ? -32.885 0.297 56.709 1.00 86.44 97 LEU A N 1
ATOM 737 C CA . LEU A 1 97 ? -31.960 1.343 56.253 1.00 86.44 97 LEU A CA 1
ATOM 738 C C . LEU A 1 97 ? -30.614 0.758 55.812 1.00 86.44 97 LEU A C 1
ATOM 740 O O . LEU A 1 97 ? -30.159 1.058 54.712 1.00 86.44 97 LEU A O 1
ATOM 744 N N . LYS A 1 98 ? -30.023 -0.141 56.610 1.00 88.62 98 LYS A N 1
ATOM 745 C CA . LYS A 1 98 ? -28.773 -0.832 56.248 1.00 88.62 98 LYS A CA 1
ATOM 746 C C . LYS A 1 98 ? -28.926 -1.690 54.988 1.00 88.62 98 LYS A C 1
ATOM 748 O O . LYS A 1 98 ? -28.007 -1.737 54.175 1.00 88.62 98 LYS A O 1
ATOM 753 N N . ALA A 1 99 ? -30.068 -2.354 54.808 1.00 85.56 99 ALA A N 1
ATOM 754 C CA . ALA A 1 99 ? -30.359 -3.139 53.610 1.00 85.56 99 ALA A CA 1
ATOM 755 C C . ALA A 1 99 ? -30.493 -2.249 52.363 1.00 85.56 99 ALA A C 1
ATOM 757 O O . ALA A 1 99 ? -29.887 -2.545 51.336 1.00 85.56 99 ALA A O 1
ATOM 758 N N . LYS A 1 100 ? -31.209 -1.118 52.464 1.00 86.88 100 LYS A N 1
ATOM 759 C CA . LYS A 1 100 ? -31.311 -0.131 51.375 1.00 86.88 100 LYS A CA 1
ATOM 760 C C . LYS A 1 100 ? -29.961 0.493 51.020 1.00 86.88 100 LYS A C 1
ATOM 762 O O . LYS A 1 100 ? -29.661 0.646 49.843 1.00 86.88 100 LYS A O 1
ATOM 767 N N . GLU A 1 101 ? -29.137 0.824 52.011 1.00 89.88 101 GLU A N 1
ATOM 768 C CA . GLU A 1 101 ? -27.807 1.399 51.784 1.00 89.88 101 GLU A CA 1
ATOM 769 C C . GLU A 1 101 ? -26.857 0.400 51.105 1.00 89.88 101 GLU A C 1
ATOM 771 O O . GLU A 1 101 ? -26.112 0.774 50.200 1.00 89.88 101 GLU A O 1
ATOM 776 N N . LYS A 1 102 ? -26.907 -0.884 51.490 1.00 88.38 102 LYS A N 1
ATOM 777 C CA . LYS A 1 102 ? -26.163 -1.949 50.799 1.00 88.38 102 LYS A CA 1
ATOM 778 C C . LYS A 1 102 ? -26.624 -2.120 49.351 1.00 88.38 102 LYS A C 1
ATOM 780 O O . LYS A 1 102 ? -25.775 -2.159 48.469 1.00 88.38 102 LYS A O 1
ATOM 785 N N . ALA A 1 103 ? -27.937 -2.141 49.112 1.00 87.00 103 ALA A N 1
ATOM 786 C CA . ALA A 1 103 ? -28.494 -2.249 47.765 1.00 87.00 103 ALA A CA 1
ATOM 787 C C . ALA A 1 103 ? -28.092 -1.056 46.878 1.00 87.00 103 ALA A C 1
ATOM 789 O O . ALA A 1 103 ? -27.669 -1.248 45.743 1.00 87.00 103 ALA A O 1
ATOM 790 N N . LEU A 1 104 ? -28.139 0.175 47.403 1.00 89.31 104 LEU A N 1
ATOM 791 C CA . LEU A 1 104 ? -27.681 1.366 46.677 1.00 89.31 104 LEU A CA 1
ATOM 792 C C . LEU A 1 104 ? -26.183 1.304 46.349 1.00 89.31 104 LEU A C 1
ATOM 794 O O . LEU A 1 104 ? -25.795 1.631 45.231 1.00 89.31 104 LEU A O 1
ATOM 798 N N . LYS A 1 105 ? -25.346 0.844 47.288 1.00 90.44 105 LYS A N 1
ATOM 799 C CA . LYS A 1 105 ? -23.899 0.677 47.069 1.00 90.44 105 LYS A CA 1
ATOM 800 C C . LYS A 1 105 ? -23.574 -0.396 46.029 1.00 90.44 105 LYS A C 1
ATOM 802 O O . LYS A 1 105 ? -22.607 -0.234 45.291 1.00 90.44 105 LYS A O 1
ATOM 807 N N . GLU A 1 106 ? -24.338 -1.484 45.969 1.00 88.19 106 GLU A N 1
ATOM 808 C CA . GLU A 1 106 ? -24.187 -2.498 44.916 1.00 88.19 106 GLU A CA 1
ATOM 809 C C . GLU A 1 106 ? -24.583 -1.955 43.547 1.00 88.19 106 GLU A C 1
ATOM 811 O O . GLU A 1 106 ? -23.824 -2.118 42.595 1.00 88.19 106 GLU A O 1
ATOM 816 N N . VAL A 1 107 ? -25.707 -1.238 43.459 1.00 87.88 107 VAL A N 1
ATOM 817 C CA . VAL A 1 107 ? -26.141 -0.601 42.209 1.00 87.88 107 VAL A CA 1
ATOM 818 C C . VAL A 1 107 ? -25.117 0.435 41.735 1.00 87.88 107 VAL A C 1
ATOM 820 O O . VAL A 1 107 ? -24.759 0.433 40.564 1.00 87.88 107 VAL A O 1
ATOM 823 N N . GLU A 1 108 ? -24.582 1.277 42.624 1.00 91.44 108 GLU A N 1
ATOM 824 C CA . GLU A 1 108 ? -23.564 2.277 42.266 1.00 91.44 108 GLU A CA 1
ATOM 825 C C . GLU A 1 108 ? -22.240 1.643 41.801 1.00 91.44 108 GLU A C 1
ATOM 827 O O . GLU A 1 108 ? -21.556 2.181 40.930 1.00 91.44 108 GLU A O 1
ATOM 832 N N . LYS A 1 109 ? -21.848 0.497 42.373 1.00 91.31 109 LYS A N 1
ATOM 833 C CA . LYS A 1 109 ? -20.678 -0.251 41.889 1.00 91.31 109 LYS A CA 1
ATOM 834 C C . LYS A 1 109 ? -20.935 -0.839 40.506 1.00 91.31 109 LYS A C 1
ATOM 836 O O . LYS A 1 109 ? -20.104 -0.648 39.626 1.00 91.31 109 LYS A O 1
ATOM 841 N N . ALA A 1 110 ? -22.091 -1.473 40.311 1.00 89.62 110 ALA A N 1
ATOM 842 C CA . ALA A 1 110 ? -22.470 -2.054 39.028 1.00 89.62 110 ALA A CA 1
ATOM 843 C C . ALA A 1 110 ? -22.502 -0.996 37.912 1.00 89.62 110 ALA A C 1
ATOM 845 O O . ALA A 1 110 ? -21.915 -1.206 36.857 1.00 89.62 110 ALA A O 1
ATOM 846 N N . THR A 1 111 ? -23.079 0.186 38.163 1.00 91.44 111 THR A N 1
ATOM 847 C CA . THR A 1 111 ? -23.110 1.258 37.155 1.00 91.44 111 THR A CA 1
ATOM 848 C C . THR A 1 111 ? -21.726 1.817 36.832 1.00 91.44 111 THR A C 1
ATOM 850 O O . THR A 1 111 ? -21.443 2.101 35.670 1.00 91.44 111 THR A O 1
ATOM 853 N N . LYS A 1 112 ? -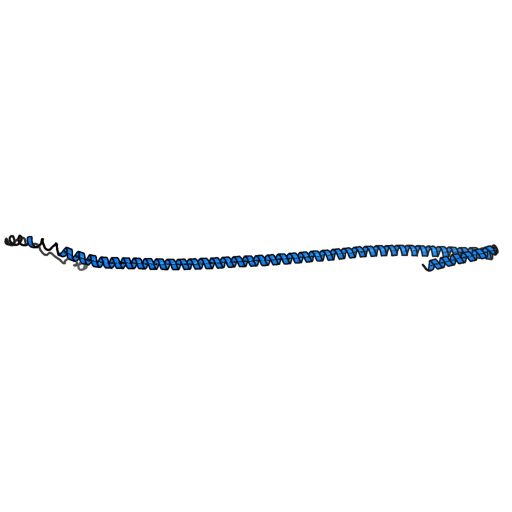20.836 1.958 37.826 1.00 92.88 112 LYS A N 1
ATOM 854 C CA . LYS A 1 112 ? -19.446 2.393 37.589 1.00 92.88 112 LYS A CA 1
ATOM 855 C C . LYS A 1 112 ? -18.641 1.364 36.802 1.00 92.88 112 LYS A C 1
ATOM 857 O O . LYS A 1 112 ? -17.810 1.756 35.981 1.00 92.88 112 LYS A O 1
ATOM 862 N N . ASP A 1 113 ? -18.857 0.080 37.059 1.00 92.12 113 ASP A N 1
ATOM 863 C CA . ASP A 1 113 ? -18.183 -0.994 36.332 1.00 92.12 113 ASP A CA 1
ATOM 864 C C . ASP A 1 113 ? -18.692 -1.081 34.883 1.00 92.12 113 ASP A C 1
ATOM 866 O O . ASP A 1 113 ? -17.874 -1.161 33.964 1.00 92.12 113 ASP A O 1
ATOM 870 N N . ASP A 1 114 ? -19.999 -0.918 34.654 1.00 91.12 114 ASP A N 1
ATOM 871 C CA . ASP A 1 114 ? -20.584 -0.825 33.309 1.00 91.12 114 ASP A CA 1
ATOM 872 C C . ASP A 1 114 ? -20.074 0.402 32.534 1.00 91.12 114 ASP A C 1
ATOM 874 O O . ASP A 1 114 ? -19.702 0.293 31.364 1.00 91.12 114 ASP A O 1
ATOM 878 N N . GLU A 1 115 ? -19.987 1.575 33.173 1.00 94.38 115 GLU A N 1
ATOM 879 C CA . GLU A 1 115 ? -19.468 2.792 32.531 1.00 94.38 115 GLU A CA 1
ATOM 880 C C . GLU A 1 115 ? -17.988 2.638 32.138 1.00 94.38 115 GLU A C 1
ATOM 882 O O . GLU A 1 115 ? -17.561 3.092 31.071 1.00 94.38 115 GLU A O 1
ATOM 887 N N . ARG A 1 116 ? -17.186 1.970 32.978 1.00 93.94 116 ARG A N 1
ATOM 888 C CA . ARG A 1 116 ? -15.790 1.637 32.652 1.00 93.94 116 ARG A CA 1
ATOM 889 C C . ARG A 1 116 ? -15.711 0.661 31.487 1.00 93.94 116 ARG A C 1
ATOM 891 O O . ARG A 1 116 ? -14.942 0.909 30.560 1.00 93.94 116 ARG A O 1
ATOM 898 N N . ALA A 1 117 ? -16.529 -0.391 31.497 1.00 92.88 117 ALA A N 1
ATOM 899 C CA . ALA A 1 117 ? -16.575 -1.370 30.419 1.00 92.88 117 ALA A CA 1
ATOM 900 C C . ALA A 1 117 ? -16.956 -0.723 29.076 1.00 92.88 117 ALA A C 1
ATOM 902 O O . ALA A 1 117 ? -16.319 -1.004 28.060 1.00 92.88 117 ALA A O 1
ATOM 903 N N . GLN A 1 118 ? -17.925 0.201 29.070 1.00 94.56 118 GLN A N 1
ATOM 904 C CA . GLN A 1 118 ? -18.299 0.959 27.871 1.00 94.56 118 GLN A CA 1
ATOM 905 C C . GLN A 1 118 ? -17.169 1.869 27.378 1.00 94.56 118 GLN A C 1
ATOM 907 O O . GLN A 1 118 ? -16.864 1.870 26.186 1.00 94.56 118 GLN A O 1
ATOM 912 N N . LYS A 1 119 ? -16.501 2.609 28.275 1.00 95.31 119 LYS A N 1
ATOM 913 C CA . LYS A 1 119 ? -15.361 3.467 27.898 1.00 95.31 119 LYS A CA 1
ATOM 914 C C . LYS A 1 119 ? -14.194 2.665 27.331 1.00 95.31 119 LYS A C 1
ATOM 916 O O . LYS A 1 119 ? -13.542 3.117 26.391 1.00 95.31 119 LYS A O 1
ATOM 921 N N . ASP A 1 120 ? -13.917 1.493 27.891 1.00 94.75 120 ASP A N 1
ATOM 922 C CA . ASP A 1 120 ? -12.852 0.626 27.396 1.00 94.75 120 ASP A CA 1
ATOM 923 C C . ASP A 1 120 ? -13.218 -0.007 26.049 1.00 94.75 120 ASP A C 1
ATOM 925 O O . ASP A 1 120 ? -12.361 -0.077 25.166 1.00 94.75 120 ASP A O 1
ATOM 929 N N . ALA A 1 121 ? -14.483 -0.387 25.841 1.00 93.75 121 ALA A N 1
ATOM 930 C CA . ALA A 1 121 ? -14.973 -0.824 24.535 1.00 93.75 121 ALA A CA 1
ATOM 931 C C . ALA A 1 121 ? -14.829 0.286 23.478 1.00 93.75 121 ALA A C 1
ATOM 933 O O . ALA A 1 121 ? -14.220 0.058 22.435 1.00 93.75 121 ALA A O 1
ATOM 934 N N . GLU A 1 122 ? -15.261 1.514 23.781 1.00 96.12 122 GLU A N 1
ATOM 935 C CA . GLU A 1 122 ? -15.160 2.648 22.853 1.00 96.12 122 GLU A CA 1
ATOM 936 C C . GLU A 1 122 ? -13.699 2.981 22.494 1.00 96.12 122 GLU A C 1
ATOM 938 O O . GLU A 1 122 ? -13.382 3.306 21.346 1.00 96.12 122 GLU A O 1
ATOM 943 N N . LYS A 1 123 ? -12.775 2.884 23.461 1.00 96.00 123 LYS A N 1
ATOM 944 C CA . LYS A 1 123 ? -11.337 3.048 23.199 1.00 96.00 123 LYS A CA 1
ATOM 945 C C . LYS A 1 123 ? -10.808 1.972 22.260 1.00 96.00 123 LYS A C 1
ATOM 947 O O . LYS A 1 123 ? -10.097 2.316 21.316 1.00 96.00 123 LYS A O 1
ATOM 952 N N . ARG A 1 124 ? -11.165 0.702 22.481 1.00 92.69 124 ARG A N 1
ATOM 953 C CA . ARG A 1 124 ? -10.752 -0.390 21.587 1.00 92.69 124 ARG A CA 1
ATOM 954 C C . ARG A 1 124 ? -11.310 -0.209 20.182 1.00 92.69 124 ARG A C 1
ATOM 956 O O . ARG A 1 124 ? -10.561 -0.374 19.224 1.00 92.69 124 ARG A O 1
ATOM 963 N N . ASP A 1 125 ? -12.565 0.202 20.045 1.00 95.56 125 ASP A N 1
ATOM 964 C CA . ASP A 1 125 ? -13.173 0.452 18.736 1.00 95.56 125 ASP A CA 1
ATOM 965 C C . ASP A 1 125 ? -12.471 1.602 17.998 1.00 95.56 125 ASP A C 1
ATOM 967 O O . ASP A 1 125 ? -12.174 1.498 16.804 1.00 95.56 125 ASP A O 1
ATOM 971 N N . LYS A 1 126 ? -12.115 2.681 18.709 1.00 96.56 126 LYS A N 1
ATOM 972 C CA . LYS A 1 126 ? -11.315 3.783 18.145 1.00 96.56 126 LYS A CA 1
ATOM 973 C C . LYS A 1 126 ? -9.915 3.331 17.733 1.00 96.56 126 LYS A C 1
ATOM 975 O O . LYS A 1 126 ? -9.437 3.737 16.672 1.00 96.56 126 LYS A O 1
ATOM 980 N N . GLU A 1 127 ? -9.246 2.512 18.540 1.00 96.31 127 GLU A N 1
ATOM 981 C CA . GLU A 1 127 ? -7.935 1.954 18.193 1.00 96.31 127 GLU A CA 1
ATOM 982 C C . GLU A 1 127 ? -8.011 1.037 16.973 1.00 96.31 127 GLU A C 1
ATOM 984 O O . GLU A 1 127 ? -7.202 1.188 16.057 1.00 96.31 127 GLU A O 1
ATOM 989 N N . LEU A 1 128 ? -9.011 0.154 16.904 1.00 95.12 128 LEU A N 1
ATOM 990 C CA . LEU A 1 128 ? -9.247 -0.711 15.749 1.00 95.12 128 LEU A CA 1
ATOM 991 C C . LEU A 1 128 ? -9.508 0.107 14.483 1.00 95.12 128 LEU A C 1
ATOM 993 O O . LEU A 1 128 ? -8.859 -0.127 13.464 1.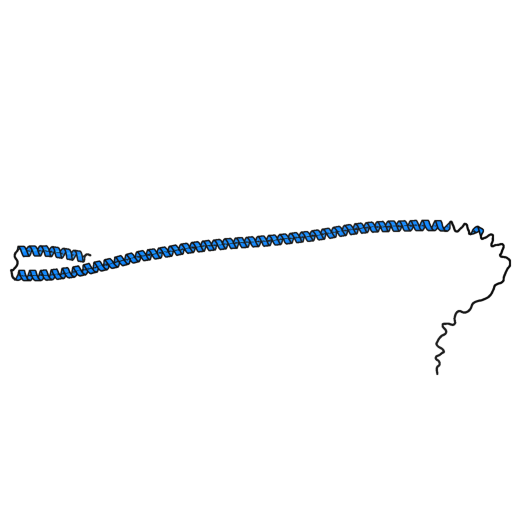00 95.12 128 LEU A O 1
ATOM 997 N N . ALA A 1 129 ? -10.372 1.122 14.548 1.00 96.50 129 ALA A N 1
ATOM 998 C CA . ALA A 1 129 ? -10.646 2.001 13.413 1.00 96.50 129 ALA A CA 1
ATOM 999 C C . ALA A 1 129 ? -9.392 2.765 12.948 1.00 96.50 129 ALA A C 1
ATOM 1001 O O . ALA A 1 129 ? -9.152 2.917 11.747 1.00 96.50 129 ALA A O 1
ATOM 1002 N N . ASN A 1 130 ? -8.566 3.240 13.883 1.00 96.69 130 ASN A N 1
ATOM 1003 C CA . ASN A 1 130 ? -7.314 3.922 13.559 1.00 96.69 130 ASN A CA 1
ATOM 1004 C C . ASN A 1 130 ? -6.278 2.970 12.954 1.00 96.69 130 ASN A C 1
ATOM 1006 O O . ASN A 1 130 ? -5.588 3.345 12.002 1.00 96.69 130 ASN A O 1
ATOM 1010 N N . ASN A 1 131 ? -6.175 1.751 13.478 1.00 95.12 131 ASN A N 1
ATOM 1011 C CA . ASN A 1 131 ? -5.282 0.728 12.951 1.00 95.12 131 ASN A CA 1
ATOM 1012 C C . ASN A 1 131 ? -5.710 0.296 11.548 1.00 95.12 131 ASN A C 1
ATOM 1014 O O . ASN A 1 131 ? -4.860 0.241 10.661 1.00 95.12 131 ASN A O 1
ATOM 1018 N N . GLN A 1 132 ? -7.012 0.116 11.309 1.00 96.31 132 GLN A N 1
ATOM 1019 C CA . GLN A 1 132 ? -7.536 -0.183 9.978 1.00 96.31 132 GLN A CA 1
ATOM 1020 C C . GLN A 1 132 ? -7.191 0.931 8.982 1.00 96.31 132 GLN A C 1
ATOM 1022 O O . GLN A 1 132 ? -6.603 0.663 7.940 1.00 96.31 132 GLN A O 1
ATOM 1027 N N . LYS A 1 133 ? -7.423 2.202 9.339 1.00 96.88 133 LYS A N 1
ATOM 1028 C CA . LYS A 1 133 ? -7.052 3.344 8.481 1.00 96.88 133 LYS A CA 1
ATOM 1029 C C . LYS A 1 133 ? -5.556 3.402 8.166 1.00 96.88 133 LYS A C 1
ATOM 1031 O O . LYS A 1 133 ? -5.180 3.816 7.070 1.00 96.88 133 LYS A O 1
ATOM 1036 N N . LYS A 1 134 ? -4.685 3.056 9.121 1.00 96.81 134 LYS A N 1
ATOM 1037 C CA . LYS A 1 134 ? -3.232 2.987 8.883 1.00 96.81 134 LYS A CA 1
ATOM 1038 C C . LYS A 1 134 ? -2.890 1.864 7.908 1.00 96.81 134 LYS A C 1
ATOM 1040 O O . LYS A 1 134 ? -2.091 2.088 7.003 1.00 96.81 134 LYS A O 1
ATOM 1045 N N . LEU A 1 135 ? -3.516 0.703 8.073 1.00 95.88 135 LEU A N 1
ATOM 1046 C CA . LEU A 1 135 ? -3.308 -0.460 7.220 1.00 95.88 135 LEU A CA 1
ATOM 1047 C C . LEU A 1 135 ? -3.778 -0.186 5.783 1.00 95.88 135 LEU A C 1
ATOM 1049 O O . LEU A 1 135 ? -3.022 -0.429 4.844 1.00 95.88 135 LEU A O 1
ATOM 1053 N N . ASP A 1 136 ? -4.945 0.436 5.611 1.00 96.69 136 ASP A N 1
ATOM 1054 C CA . ASP A 1 136 ? -5.466 0.840 4.298 1.00 96.69 136 ASP A CA 1
ATOM 1055 C C . ASP A 1 136 ? -4.528 1.841 3.599 1.00 96.69 136 ASP A C 1
ATOM 1057 O O . ASP A 1 136 ? -4.236 1.713 2.408 1.00 96.69 136 ASP A O 1
ATOM 1061 N N . LYS A 1 137 ? -3.996 2.826 4.343 1.00 96.75 137 LYS A N 1
ATOM 1062 C CA . LYS A 1 137 ? -3.007 3.782 3.813 1.00 96.75 137 LYS A CA 1
ATOM 1063 C C . LYS A 1 137 ? -1.724 3.086 3.368 1.00 96.75 137 LYS A C 1
ATOM 1065 O O . LYS A 1 137 ? -1.249 3.352 2.267 1.00 96.75 137 LYS A O 1
ATOM 1070 N N . GLN A 1 138 ? -1.187 2.183 4.189 1.00 95.94 138 GLN A N 1
ATOM 1071 C CA . GLN A 1 138 ? 0.014 1.417 3.848 1.00 95.94 138 GLN A CA 1
ATOM 1072 C C . GLN A 1 138 ? -0.205 0.553 2.601 1.00 95.94 138 GLN A C 1
ATOM 1074 O O . GLN A 1 138 ? 0.642 0.540 1.709 1.00 95.94 138 GLN A O 1
ATOM 1079 N N . GLN A 1 139 ? -1.355 -0.115 2.485 1.00 96.31 139 GLN A N 1
ATOM 1080 C CA . GLN A 1 139 ? -1.698 -0.886 1.288 1.00 96.31 139 GLN A CA 1
ATOM 1081 C C . GLN A 1 139 ? -1.795 0.002 0.040 1.00 96.31 139 GLN A C 1
ATOM 1083 O O . GLN A 1 139 ? -1.256 -0.353 -1.011 1.00 96.31 139 GLN A O 1
ATOM 1088 N N . ALA A 1 140 ? -2.421 1.177 0.147 1.00 97.12 140 ALA A N 1
ATOM 1089 C CA . ALA A 1 140 ? -2.515 2.127 -0.959 1.00 97.12 140 ALA A CA 1
ATOM 1090 C C . ALA A 1 140 ? -1.137 2.658 -1.399 1.00 97.12 140 ALA A C 1
ATOM 1092 O O . ALA A 1 140 ? -0.872 2.783 -2.598 1.00 97.12 140 ALA A O 1
ATOM 1093 N N . GLU A 1 141 ? -0.240 2.944 -0.452 1.00 97.25 141 GLU A N 1
ATOM 1094 C CA . GLU A 1 141 ? 1.138 3.359 -0.738 1.00 97.25 141 GLU A CA 1
ATOM 1095 C C . GLU A 1 141 ? 1.936 2.254 -1.435 1.00 97.25 141 GLU A C 1
ATOM 1097 O O . GLU A 1 141 ? 2.580 2.521 -2.452 1.00 97.25 141 GLU A O 1
ATOM 1102 N N . ILE A 1 142 ? 1.845 1.012 -0.950 1.00 96.31 142 ILE A N 1
ATOM 1103 C CA . ILE A 1 142 ? 2.492 -0.149 -1.577 1.00 96.31 142 ILE A CA 1
ATOM 1104 C C . ILE A 1 142 ? 2.010 -0.309 -3.020 1.00 96.31 142 ILE A C 1
ATOM 1106 O O . ILE A 1 142 ? 2.832 -0.401 -3.931 1.00 96.31 142 ILE A O 1
ATOM 1110 N N . LEU A 1 143 ? 0.696 -0.268 -3.252 1.00 97.31 143 LEU A N 1
ATOM 1111 C CA . LEU A 1 143 ? 0.117 -0.416 -4.587 1.00 97.31 143 LEU A CA 1
ATOM 1112 C C . LEU A 1 143 ? 0.554 0.714 -5.535 1.00 97.31 143 LEU A C 1
ATOM 1114 O O . LEU A 1 143 ? 0.867 0.477 -6.704 1.00 97.31 143 LEU A O 1
ATOM 1118 N N . ASN A 1 144 ? 0.615 1.953 -5.043 1.00 97.00 144 ASN A N 1
ATOM 1119 C CA . ASN A 1 144 ? 1.104 3.085 -5.828 1.00 97.00 144 ASN A CA 1
ATOM 1120 C C . ASN A 1 144 ? 2.596 2.969 -6.153 1.00 97.00 144 ASN A C 1
ATOM 1122 O O . ASN A 1 144 ? 2.999 3.273 -7.278 1.00 97.00 144 ASN A O 1
ATOM 1126 N N . ASN A 1 145 ? 3.412 2.518 -5.202 1.00 95.69 145 ASN A N 1
ATOM 1127 C CA . ASN A 1 145 ? 4.840 2.305 -5.416 1.00 95.69 145 ASN A CA 1
ATOM 1128 C C . ASN A 1 145 ? 5.091 1.167 -6.409 1.00 95.69 145 ASN A C 1
ATOM 1130 O O . ASN A 1 145 ? 5.889 1.344 -7.325 1.00 95.69 145 ASN A O 1
ATOM 1134 N N . GLN A 1 146 ? 4.344 0.063 -6.315 1.00 96.38 146 GLN A N 1
ATOM 1135 C CA . GLN A 1 146 ? 4.385 -1.017 -7.303 1.00 96.38 146 GLN A CA 1
ATOM 1136 C C . GLN A 1 146 ? 4.053 -0.502 -8.707 1.00 96.38 146 GLN A C 1
ATOM 1138 O O . GLN A 1 146 ? 4.827 -0.722 -9.630 1.00 96.38 146 GLN A O 1
ATOM 1143 N N . LYS A 1 147 ? 2.973 0.276 -8.870 1.00 96.75 147 LYS A N 1
ATOM 1144 C CA . LYS A 1 147 ? 2.618 0.876 -10.170 1.00 96.75 147 LYS A CA 1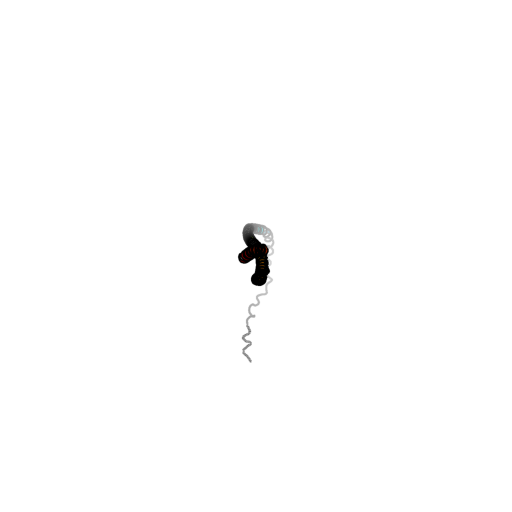
ATOM 1145 C C . LYS A 1 147 ? 3.713 1.789 -10.725 1.00 96.75 147 LYS A C 1
ATOM 1147 O O . LYS A 1 147 ? 3.954 1.793 -11.931 1.00 96.75 147 LYS A O 1
ATOM 1152 N N . LYS A 1 148 ? 4.351 2.599 -9.873 1.00 97.00 148 LYS A N 1
ATOM 1153 C CA . LYS A 1 148 ? 5.468 3.465 -10.286 1.00 97.00 148 LYS A CA 1
ATOM 1154 C C . LYS A 1 148 ? 6.672 2.640 -10.728 1.00 97.00 148 LYS A C 1
ATOM 1156 O O . LYS A 1 148 ? 7.271 2.970 -11.748 1.00 97.00 148 LYS A O 1
ATOM 1161 N N . GLU A 1 149 ? 6.990 1.577 -9.998 1.00 95.81 149 GLU A N 1
ATOM 1162 C CA . GLU A 1 149 ? 8.116 0.708 -10.324 1.00 95.81 149 GLU A CA 1
ATOM 1163 C C . GLU A 1 149 ? 7.867 -0.077 -11.614 1.00 95.81 149 GLU A C 1
ATOM 1165 O O . GLU A 1 149 ? 8.734 -0.093 -12.479 1.00 95.81 149 GLU A O 1
ATOM 1170 N N . THR A 1 150 ? 6.660 -0.609 -11.831 1.00 96.56 150 THR A N 1
ATOM 1171 C CA . THR A 1 150 ? 6.290 -1.243 -13.107 1.00 96.56 150 THR A CA 1
ATOM 1172 C C . THR A 1 150 ? 6.485 -0.285 -14.283 1.00 96.56 150 THR A C 1
ATOM 1174 O O . THR A 1 150 ? 7.181 -0.625 -15.234 1.00 96.56 150 THR A O 1
ATOM 1177 N N . LYS A 1 151 ? 5.985 0.956 -14.184 1.00 97.12 151 LYS A N 1
ATOM 1178 C CA . LYS A 1 151 ? 6.193 1.980 -15.225 1.00 97.12 151 LYS A CA 1
ATOM 1179 C C . LYS A 1 151 ? 7.667 2.319 -15.441 1.00 97.12 151 LYS A C 1
ATOM 1181 O O . LYS A 1 151 ? 8.073 2.665 -16.549 1.00 97.12 151 LYS A O 1
ATOM 1186 N N . ARG A 1 152 ? 8.477 2.290 -14.382 1.00 96.56 152 ARG A N 1
ATOM 1187 C CA . ARG A 1 152 ? 9.921 2.525 -14.479 1.00 96.56 152 ARG A CA 1
ATOM 1188 C C . ARG A 1 152 ? 10.609 1.373 -15.207 1.00 96.56 152 ARG A C 1
ATOM 1190 O O . ARG A 1 152 ? 11.446 1.633 -16.065 1.00 96.56 152 ARG A O 1
ATOM 1197 N N . LEU A 1 153 ? 10.246 0.133 -14.891 1.00 96.62 153 LEU A N 1
ATOM 1198 C CA . LEU A 1 153 ? 10.772 -1.060 -15.550 1.00 96.62 153 LEU A CA 1
ATOM 1199 C C . LEU A 1 153 ? 10.380 -1.114 -17.029 1.00 96.62 153 LEU A C 1
ATOM 1201 O O . LEU A 1 153 ? 11.240 -1.414 -17.851 1.00 96.62 153 LEU A O 1
ATOM 1205 N N . GLU A 1 154 ? 9.144 -0.747 -17.375 1.00 97.31 154 GLU A N 1
ATOM 1206 C CA . GLU A 1 154 ? 8.695 -0.601 -18.769 1.00 97.31 154 GLU A CA 1
ATOM 1207 C C . GLU A 1 154 ? 9.565 0.408 -19.526 1.00 97.31 154 GLU A C 1
ATOM 1209 O O . GLU A 1 154 ? 10.167 0.062 -20.537 1.00 97.31 154 GLU A O 1
ATOM 1214 N N . LYS A 1 155 ? 9.759 1.615 -18.977 1.00 97.50 155 LYS A N 1
ATOM 1215 C CA . LYS A 1 155 ? 10.637 2.628 -19.590 1.00 97.50 155 LYS A CA 1
ATOM 1216 C C . LYS A 1 155 ? 12.081 2.155 -19.754 1.00 97.50 155 LYS A C 1
ATOM 1218 O O . LYS A 1 155 ? 12.733 2.508 -20.730 1.00 97.50 155 LYS A O 1
ATOM 1223 N N . ILE A 1 156 ? 12.602 1.390 -18.794 1.00 96.62 156 ILE A N 1
ATOM 1224 C CA . ILE A 1 156 ? 13.945 0.806 -18.891 1.00 96.62 156 ILE A CA 1
ATOM 1225 C C . ILE A 1 156 ? 13.987 -0.256 -19.994 1.00 96.62 156 ILE A C 1
ATOM 1227 O O . ILE A 1 156 ? 14.975 -0.327 -20.719 1.00 96.62 156 ILE A O 1
ATOM 1231 N N . ALA A 1 157 ? 12.951 -1.085 -20.122 1.00 97.00 157 ALA A N 1
ATOM 1232 C CA . ALA A 1 157 ? 12.864 -2.093 -21.171 1.00 97.00 157 ALA A CA 1
ATOM 1233 C C . ALA A 1 157 ? 12.792 -1.447 -22.563 1.00 97.00 157 ALA A C 1
ATOM 1235 O O . ALA A 1 157 ? 13.547 -1.849 -23.448 1.00 97.00 157 ALA A O 1
ATOM 1236 N N . ASP A 1 158 ? 11.976 -0.405 -22.721 1.00 97.12 158 ASP A N 1
ATOM 1237 C CA . ASP A 1 158 ? 11.880 0.372 -23.960 1.00 97.12 158 ASP A CA 1
ATOM 1238 C C . ASP A 1 158 ? 13.224 1.026 -24.302 1.00 97.12 158 ASP A C 1
ATOM 1240 O O . ASP A 1 158 ? 13.751 0.817 -25.391 1.00 97.12 158 ASP A O 1
ATOM 1244 N N . ALA A 1 159 ? 13.861 1.702 -23.339 1.00 95.62 159 ALA A N 1
ATOM 1245 C CA . ALA A 1 159 ? 15.174 2.311 -23.547 1.00 95.62 159 ALA A CA 1
ATOM 1246 C C . ALA A 1 159 ? 16.259 1.279 -23.908 1.00 95.62 159 ALA A C 1
ATOM 1248 O O . ALA A 1 159 ? 17.121 1.548 -24.741 1.00 95.62 159 ALA A O 1
ATOM 1249 N N . LYS A 1 160 ? 16.225 0.076 -23.315 1.00 95.56 160 LYS A N 1
ATOM 1250 C CA . LYS A 1 160 ? 17.136 -1.021 -23.684 1.00 95.56 160 LYS A CA 1
ATOM 1251 C C . LYS A 1 160 ? 16.899 -1.500 -25.112 1.00 95.56 160 LYS A C 1
ATOM 1253 O O . LYS A 1 160 ? 17.864 -1.786 -25.818 1.00 95.56 160 LYS A O 1
ATOM 1258 N N . LYS A 1 161 ? 15.637 -1.597 -25.532 1.00 96.44 161 LYS A N 1
ATOM 1259 C CA . LYS A 1 161 ? 15.275 -1.977 -26.898 1.00 96.44 161 LYS A CA 1
ATOM 1260 C C . LYS A 1 161 ? 15.741 -0.921 -27.898 1.00 96.44 161 LYS A C 1
ATOM 1262 O O . LYS A 1 161 ? 16.351 -1.275 -28.901 1.00 96.44 161 LYS A O 1
ATOM 1267 N N . ASP A 1 162 ? 15.524 0.354 -27.598 1.00 94.50 162 ASP A N 1
ATOM 1268 C CA . ASP A 1 162 ? 15.968 1.463 -28.442 1.00 94.50 162 ASP A CA 1
ATOM 1269 C C . ASP A 1 162 ? 17.494 1.520 -28.548 1.00 94.50 162 ASP A C 1
ATOM 1271 O O . ASP A 1 162 ? 18.026 1.666 -29.649 1.00 94.50 162 ASP A O 1
ATOM 1275 N N . LEU A 1 163 ? 18.208 1.311 -27.436 1.00 93.44 163 LEU A N 1
ATOM 1276 C CA . LEU A 1 163 ? 19.667 1.204 -27.437 1.00 93.44 163 LEU A CA 1
ATOM 1277 C C . LEU A 1 163 ? 20.140 0.033 -28.307 1.00 93.44 163 LEU A C 1
ATOM 1279 O O . LEU A 1 163 ? 21.042 0.209 -29.121 1.00 93.44 163 LEU A O 1
ATOM 1283 N N . SER A 1 164 ? 19.513 -1.139 -28.174 1.00 95.06 164 SER A N 1
ATOM 1284 C CA . SER A 1 164 ? 19.830 -2.315 -28.993 1.00 95.06 164 SER A CA 1
ATOM 1285 C C . SER A 1 164 ? 19.626 -2.033 -30.484 1.00 95.06 164 SER A C 1
ATOM 1287 O O . SER A 1 164 ? 20.517 -2.300 -31.285 1.00 95.06 164 SER A O 1
ATOM 1289 N N . ASN A 1 165 ? 18.492 -1.434 -30.856 1.00 94.00 165 ASN A N 1
ATOM 1290 C CA . ASN A 1 165 ? 18.202 -1.062 -32.242 1.00 94.00 165 ASN A CA 1
ATOM 1291 C C . ASN A 1 165 ? 19.193 -0.009 -32.766 1.00 94.00 165 ASN A C 1
ATOM 1293 O O . ASN A 1 165 ? 19.615 -0.065 -33.919 1.00 94.00 165 ASN A O 1
ATOM 1297 N N . SER A 1 166 ? 19.574 0.967 -31.935 1.00 93.19 166 SER A N 1
ATOM 1298 C CA . SER A 1 166 ? 20.567 1.987 -32.293 1.00 93.19 166 SER A CA 1
ATOM 1299 C C . SER A 1 166 ? 21.942 1.361 -32.544 1.00 93.19 166 SER A C 1
ATOM 1301 O O . SER A 1 166 ? 22.597 1.688 -33.533 1.00 93.19 166 SER A O 1
ATOM 1303 N N . GLN A 1 167 ? 22.355 0.410 -31.700 1.00 93.81 167 GLN A N 1
ATOM 1304 C CA . GLN A 1 167 ? 23.609 -0.330 -31.853 1.00 93.81 167 GLN A CA 1
ATOM 1305 C C . GLN A 1 167 ? 23.629 -1.192 -33.121 1.00 93.81 167 GLN A C 1
ATOM 1307 O O . GLN A 1 167 ? 24.631 -1.192 -33.835 1.00 93.81 167 GLN A O 1
ATOM 1312 N N . GLU A 1 168 ? 22.531 -1.885 -33.428 1.00 95.75 168 GLU A N 1
ATOM 1313 C CA . GLU A 1 168 ? 22.397 -2.673 -34.659 1.00 95.75 168 GLU A CA 1
ATOM 1314 C C . GLU A 1 168 ? 22.469 -1.777 -35.904 1.00 95.75 168 GLU A C 1
ATOM 1316 O O . GLU A 1 168 ? 23.308 -1.992 -36.779 1.00 95.75 168 GLU A O 1
ATOM 1321 N N . ASN A 1 169 ? 21.692 -0.688 -35.928 1.00 94.69 169 ASN A N 1
ATOM 1322 C CA . ASN A 1 169 ? 21.724 0.292 -37.016 1.00 94.69 169 ASN A CA 1
ATOM 1323 C C . ASN A 1 169 ? 23.114 0.912 -37.206 1.00 94.69 169 ASN A C 1
ATOM 1325 O O . ASN A 1 169 ? 23.544 1.152 -38.336 1.00 94.69 169 ASN A O 1
ATOM 1329 N N . LEU A 1 170 ? 23.824 1.189 -36.110 1.00 94.88 170 LEU A N 1
ATOM 1330 C CA . LEU A 1 170 ? 25.190 1.693 -36.158 1.00 94.88 170 LEU A CA 1
ATOM 1331 C C . LEU A 1 170 ? 26.131 0.673 -36.812 1.00 94.88 170 LEU A C 1
ATOM 1333 O O . LEU A 1 170 ? 26.900 1.049 -37.699 1.00 94.88 170 LEU A O 1
ATOM 1337 N N . ALA A 1 171 ? 26.058 -0.596 -36.406 1.00 94.88 171 ALA A N 1
ATOM 1338 C CA . ALA A 1 171 ? 26.888 -1.658 -36.964 1.00 94.88 171 ALA A CA 1
ATOM 1339 C C . ALA A 1 171 ? 26.640 -1.838 -38.472 1.00 94.88 171 ALA A C 1
ATOM 1341 O O . ALA A 1 171 ? 27.594 -1.892 -39.253 1.00 94.88 171 ALA A O 1
ATOM 1342 N N . ASP A 1 172 ? 25.374 -1.844 -38.894 1.00 95.75 172 ASP A N 1
ATOM 1343 C CA . ASP A 1 172 ? 25.002 -1.954 -40.306 1.00 95.75 172 ASP A CA 1
ATOM 1344 C C . ASP A 1 172 ? 25.483 -0.750 -41.121 1.00 95.75 172 ASP A C 1
ATOM 1346 O O . ASP A 1 172 ? 26.104 -0.916 -42.174 1.00 95.75 172 ASP A O 1
ATOM 1350 N N . MET A 1 173 ? 25.296 0.470 -40.610 1.00 94.00 173 MET A N 1
ATOM 1351 C CA . MET A 1 173 ? 25.786 1.680 -41.271 1.00 94.00 173 MET A CA 1
ATOM 1352 C C . MET A 1 173 ? 27.311 1.704 -41.410 1.00 94.00 173 MET A C 1
ATOM 1354 O O . MET A 1 173 ? 27.820 2.137 -42.447 1.00 94.00 173 MET A O 1
ATOM 1358 N N . GLN A 1 174 ? 28.048 1.252 -40.392 1.00 93.50 174 GLN A N 1
ATOM 1359 C CA . GLN A 1 174 ? 29.506 1.153 -40.458 1.00 93.50 174 GLN A CA 1
ATOM 1360 C C . GLN A 1 174 ? 29.941 0.134 -41.516 1.00 93.50 174 GLN A C 1
ATOM 1362 O O . GLN A 1 174 ? 30.780 0.451 -42.359 1.00 93.50 174 GLN A O 1
ATOM 1367 N N . LYS A 1 175 ? 29.315 -1.045 -41.535 1.00 95.62 175 LYS A N 1
ATOM 1368 C CA . LYS A 1 175 ? 29.592 -2.102 -42.515 1.00 95.62 175 LYS A CA 1
ATOM 1369 C C . LYS A 1 175 ? 29.296 -1.663 -43.949 1.00 95.62 175 LYS A C 1
ATOM 1371 O O . LYS A 1 175 ? 30.066 -1.954 -44.865 1.00 95.62 175 LYS A O 1
ATOM 1376 N N . ASP A 1 176 ? 28.187 -0.964 -44.166 1.00 94.38 176 ASP A N 1
ATOM 1377 C CA . ASP A 1 176 ? 27.838 -0.440 -45.486 1.00 94.38 176 ASP A CA 1
ATOM 1378 C C . ASP A 1 176 ? 28.788 0.674 -45.924 1.00 94.38 176 ASP A C 1
ATOM 1380 O O . ASP A 1 176 ? 29.199 0.715 -47.086 1.00 94.38 176 ASP A O 1
ATOM 1384 N N . MET A 1 177 ? 29.206 1.536 -44.996 1.00 92.88 177 MET A N 1
ATOM 1385 C CA . MET A 1 177 ? 30.211 2.557 -45.273 1.00 92.88 177 MET A CA 1
ATOM 1386 C C . MET A 1 177 ? 31.559 1.940 -45.662 1.00 92.88 177 MET A C 1
ATOM 1388 O O . MET A 1 177 ? 32.162 2.383 -46.638 1.00 92.88 177 MET A O 1
ATOM 1392 N N . GLU A 1 178 ? 32.015 0.900 -44.963 1.00 94.38 178 GLU A N 1
ATOM 1393 C CA . GLU A 1 178 ? 33.244 0.171 -45.305 1.00 94.38 178 GLU A CA 1
ATOM 1394 C C . GLU A 1 178 ? 33.180 -0.416 -46.721 1.00 94.38 178 GLU A C 1
ATOM 1396 O O . GLU A 1 178 ? 34.090 -0.204 -47.528 1.00 94.38 178 GLU A O 1
ATOM 1401 N N . LYS A 1 179 ? 32.068 -1.077 -47.070 1.00 95.44 179 LYS A N 1
ATOM 1402 C CA . LYS A 1 179 ? 31.851 -1.614 -48.424 1.00 95.44 179 LYS A CA 1
ATOM 1403 C C . LYS A 1 179 ? 31.827 -0.521 -49.490 1.00 95.44 179 LYS A C 1
ATOM 1405 O O . LYS A 1 179 ? 32.347 -0.723 -50.589 1.00 95.44 179 LYS A O 1
ATOM 1410 N N . ASP A 1 180 ? 31.202 0.618 -49.206 1.00 94.00 180 ASP A N 1
ATOM 1411 C CA . ASP A 1 180 ? 31.141 1.743 -50.139 1.00 94.00 180 ASP A CA 1
ATOM 1412 C C . ASP A 1 180 ? 32.523 2.367 -50.359 1.00 94.00 180 ASP A C 1
ATOM 1414 O O . ASP A 1 180 ? 32.883 2.655 -51.503 1.00 94.00 180 ASP A O 1
ATOM 1418 N N . VAL A 1 181 ? 33.322 2.518 -49.295 1.00 94.06 181 VAL A N 1
ATOM 1419 C CA . VAL A 1 181 ? 34.730 2.945 -49.370 1.00 94.06 181 VAL A CA 1
ATOM 1420 C C . VAL A 1 181 ? 35.540 1.982 -50.231 1.00 94.06 181 VAL A C 1
ATOM 1422 O O . VAL A 1 181 ? 36.237 2.420 -51.148 1.00 94.06 181 VAL A O 1
ATOM 1425 N N . GLU A 1 182 ? 35.417 0.675 -50.004 1.00 95.50 182 GLU A N 1
ATOM 1426 C CA . GLU A 1 182 ? 36.136 -0.331 -50.786 1.00 95.50 182 GLU A CA 1
ATOM 1427 C C . GLU A 1 182 ? 35.756 -0.271 -52.276 1.00 95.50 182 GLU A C 1
ATOM 1429 O O . GLU A 1 182 ? 36.625 -0.214 -53.155 1.00 95.50 182 GLU A O 1
ATOM 1434 N N . LYS A 1 183 ? 34.452 -0.215 -52.584 1.00 94.69 183 LYS A N 1
ATOM 1435 C CA . LYS A 1 183 ? 33.949 -0.104 -53.962 1.00 94.69 183 LYS A CA 1
ATOM 1436 C C . LYS A 1 183 ? 34.417 1.182 -54.637 1.00 94.69 183 LYS A C 1
ATOM 1438 O O . LYS A 1 183 ? 34.825 1.131 -55.802 1.00 94.69 183 LYS A O 1
ATOM 1443 N N . HIS A 1 184 ? 34.347 2.316 -53.940 1.00 94.81 184 HIS A N 1
ATOM 1444 C CA . HIS A 1 184 ? 34.812 3.602 -54.449 1.00 94.81 184 HIS A CA 1
ATOM 1445 C C . HIS A 1 184 ? 36.310 3.549 -54.757 1.00 94.81 184 HIS A C 1
ATOM 1447 O O . HIS A 1 184 ? 36.702 3.805 -55.894 1.00 94.81 184 HIS A O 1
ATOM 1453 N N . ASN A 1 185 ? 37.135 3.106 -53.803 1.00 94.44 185 ASN A N 1
ATOM 1454 C CA . ASN A 1 185 ? 38.585 2.997 -53.971 1.00 94.44 185 ASN A CA 1
ATOM 1455 C C . ASN A 1 185 ? 38.960 2.060 -55.126 1.00 94.44 185 ASN A C 1
ATOM 1457 O O . ASN A 1 185 ? 39.832 2.383 -55.931 1.00 94.44 185 ASN A O 1
ATOM 1461 N N . LYS A 1 186 ? 38.250 0.937 -55.288 1.00 96.50 186 LYS A N 1
ATOM 1462 C CA . LYS A 1 186 ? 38.452 0.012 -56.413 1.00 96.50 186 LYS A CA 1
ATOM 1463 C C . LYS A 1 186 ? 38.105 0.639 -57.765 1.00 96.50 186 LYS A C 1
ATOM 1465 O O . LYS A 1 186 ? 38.773 0.346 -58.755 1.00 96.50 186 LYS A O 1
ATOM 1470 N N . LYS A 1 187 ? 37.055 1.465 -57.849 1.00 95.12 187 LYS A N 1
ATOM 1471 C CA . LYS A 1 187 ? 36.705 2.192 -59.085 1.00 95.12 187 LYS A CA 1
ATOM 1472 C C . LYS A 1 187 ? 37.687 3.331 -59.363 1.00 95.12 187 LYS A C 1
ATOM 1474 O O . LYS A 1 187 ? 38.069 3.501 -60.519 1.00 95.12 187 LYS A O 1
ATOM 1479 N N . LEU A 1 188 ? 38.119 4.043 -58.322 1.00 93.94 188 LEU A N 1
ATOM 1480 C CA . LEU A 1 188 ? 39.110 5.114 -58.397 1.00 93.94 188 LEU A CA 1
ATOM 1481 C C . LEU A 1 188 ? 40.454 4.587 -58.911 1.00 93.94 188 LEU A C 1
ATOM 1483 O O . LEU A 1 188 ? 40.971 5.101 -59.896 1.00 93.94 188 LEU A O 1
ATOM 1487 N N . ALA A 1 189 ? 40.960 3.495 -58.328 1.00 95.06 189 ALA A N 1
ATOM 1488 C CA . ALA A 1 189 ? 42.205 2.846 -58.749 1.00 95.06 189 ALA A CA 1
ATOM 1489 C C . ALA A 1 189 ? 42.161 2.341 -60.202 1.00 95.06 189 ALA A C 1
ATOM 1491 O O . ALA A 1 189 ? 43.185 2.264 -60.871 1.00 95.06 189 ALA A O 1
ATOM 1492 N N . LYS A 1 190 ? 40.966 2.009 -60.708 1.00 95.50 190 LYS A N 1
ATOM 1493 C CA . LYS A 1 190 ? 40.748 1.608 -62.106 1.00 95.50 190 LYS A CA 1
ATOM 1494 C C . LYS A 1 190 ? 40.503 2.792 -63.053 1.00 95.50 190 LYS A C 1
ATOM 1496 O O . LYS A 1 190 ? 40.197 2.547 -64.216 1.00 95.50 190 LYS A O 1
ATOM 1501 N N . GLY A 1 191 ? 40.539 4.037 -62.569 1.00 93.56 191 GLY A N 1
ATOM 1502 C CA . GLY A 1 191 ? 40.237 5.233 -63.364 1.00 93.56 191 GLY A CA 1
ATOM 1503 C C . GLY A 1 191 ? 38.788 5.308 -63.864 1.00 93.56 191 GLY A C 1
ATOM 1504 O O . GLY A 1 191 ? 38.508 5.995 -64.838 1.00 93.56 191 GLY A O 1
ATOM 1505 N N . LYS A 1 192 ? 37.851 4.584 -63.234 1.00 94.12 192 LYS A N 1
ATOM 1506 C CA . LYS A 1 192 ? 36.443 4.478 -63.673 1.00 94.12 192 LYS A CA 1
ATOM 1507 C C . LYS A 1 192 ? 35.517 5.540 -63.063 1.00 94.12 192 LYS A C 1
ATOM 1509 O O . LYS A 1 192 ? 34.298 5.390 -63.133 1.00 94.12 192 LYS A O 1
ATOM 1514 N N . LEU A 1 193 ? 36.065 6.564 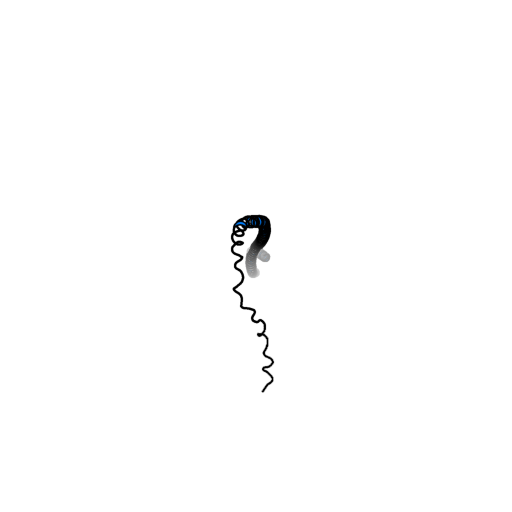-62.409 1.00 92.62 193 LEU A N 1
ATOM 1515 C CA . LEU A 1 193 ? 35.300 7.639 -61.775 1.00 92.62 193 LEU A CA 1
ATOM 1516 C C . LEU A 1 193 ? 35.612 8.971 -62.453 1.00 92.62 193 LEU A C 1
ATOM 1518 O O . LEU A 1 193 ? 36.776 9.297 -62.666 1.00 92.62 193 LEU A O 1
ATOM 1522 N N . SER A 1 194 ? 34.567 9.734 -62.769 1.00 92.62 194 SER A N 1
ATOM 1523 C CA . SER A 1 194 ? 34.701 11.128 -63.185 1.00 92.62 194 SER A CA 1
ATOM 1524 C C . SER A 1 194 ? 34.925 12.032 -61.962 1.00 92.62 194 SER A C 1
ATOM 1526 O O . SER A 1 194 ? 34.574 11.637 -60.844 1.00 92.62 194 SER A O 1
ATOM 1528 N N . PRO A 1 195 ? 35.445 13.259 -62.150 1.00 92.69 195 PRO A N 1
ATOM 1529 C CA . PRO A 1 195 ? 35.570 14.239 -61.069 1.00 92.69 195 PRO A CA 1
ATOM 1530 C C . PRO A 1 195 ? 34.255 14.478 -60.311 1.00 92.69 195 PRO A C 1
ATOM 1532 O O . PRO A 1 195 ? 34.250 14.471 -59.082 1.00 92.69 195 PRO A O 1
ATOM 1535 N N . ASN A 1 196 ? 33.129 14.569 -61.028 1.00 93.62 196 ASN A N 1
ATOM 1536 C CA . ASN A 1 196 ? 31.809 14.741 -60.414 1.00 93.62 196 ASN A CA 1
ATOM 1537 C C . ASN A 1 196 ? 31.435 13.558 -59.505 1.00 93.62 196 ASN A C 1
ATOM 1539 O O . ASN A 1 196 ? 30.952 13.775 -58.397 1.00 93.62 196 ASN A O 1
ATOM 1543 N N . ASN A 1 197 ? 31.714 12.316 -59.925 1.00 91.81 197 ASN A N 1
ATOM 1544 C CA . ASN A 1 197 ? 31.416 11.127 -59.117 1.00 91.81 197 ASN A CA 1
ATOM 1545 C C . ASN A 1 197 ? 32.242 11.090 -57.816 1.00 91.81 197 ASN A C 1
ATOM 1547 O O . ASN A 1 197 ? 31.771 10.584 -56.799 1.00 91.81 197 ASN A O 1
ATOM 1551 N N . ILE A 1 198 ? 33.478 11.602 -57.847 1.00 91.81 198 ILE A N 1
ATOM 1552 C CA . ILE A 1 198 ? 34.356 11.683 -56.667 1.00 91.81 198 ILE A CA 1
ATOM 1553 C C . ILE A 1 198 ? 33.821 12.732 -55.683 1.00 91.81 198 ILE A C 1
ATOM 1555 O O . ILE A 1 198 ? 33.779 12.490 -54.474 1.00 91.81 198 ILE A O 1
ATOM 1559 N N . GLU A 1 199 ? 33.387 13.887 -56.191 1.00 94.25 199 GLU A N 1
ATOM 1560 C CA . GLU A 1 199 ? 32.815 14.951 -55.364 1.00 94.25 199 GLU A CA 1
ATOM 1561 C C . GLU A 1 199 ? 31.484 14.526 -54.720 1.00 94.25 199 GLU A C 1
ATOM 1563 O O . GLU A 1 199 ? 31.274 14.754 -53.526 1.00 94.25 199 GLU A O 1
ATOM 1568 N N . GLU A 1 200 ? 30.607 13.866 -55.481 1.00 94.12 200 GLU A N 1
ATOM 1569 C CA . GLU A 1 200 ? 29.333 13.333 -54.984 1.00 94.12 200 GLU A CA 1
ATOM 1570 C C . GLU A 1 200 ? 29.555 12.298 -53.874 1.00 94.12 200 GLU A C 1
ATOM 1572 O O . GLU A 1 200 ? 28.987 12.422 -52.785 1.00 94.12 200 GLU A O 1
ATOM 1577 N N . TYR A 1 201 ? 30.474 11.350 -54.089 1.00 94.12 201 TYR A N 1
ATOM 1578 C CA . TYR A 1 201 ? 30.847 10.373 -53.068 1.00 94.12 201 TYR A CA 1
ATOM 1579 C C . TYR A 1 201 ? 31.375 11.034 -51.785 1.00 94.1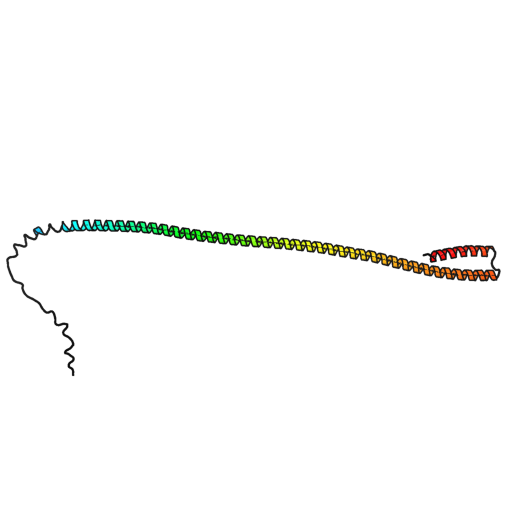2 201 TYR A C 1
ATOM 1581 O O . TYR A 1 201 ? 30.995 10.635 -50.684 1.00 94.12 201 TYR A O 1
ATOM 1589 N N . SER A 1 202 ? 32.219 12.065 -51.902 1.00 92.12 202 SER A N 1
ATOM 1590 C CA . SER A 1 202 ? 32.737 12.806 -50.744 1.00 92.12 202 SER A CA 1
ATOM 1591 C C . SER A 1 202 ? 31.612 13.463 -49.933 1.00 92.12 202 SER A C 1
ATOM 1593 O O . SER A 1 202 ? 31.561 13.329 -48.707 1.00 92.12 202 SER A O 1
ATOM 1595 N N . LYS A 1 203 ? 30.651 14.109 -50.610 1.00 94.06 203 LYS A N 1
ATOM 1596 C CA . LYS A 1 203 ? 29.484 14.731 -49.961 1.00 94.06 203 LYS A CA 1
ATOM 1597 C C . LYS A 1 203 ? 28.626 13.703 -49.229 1.00 94.06 203 LYS A C 1
ATOM 1599 O O . LYS A 1 203 ? 28.226 13.943 -48.088 1.00 94.06 203 LYS A O 1
ATOM 1604 N N . ASP A 1 204 ? 28.354 12.564 -49.854 1.00 93.75 204 ASP A N 1
ATOM 1605 C CA . ASP A 1 204 ? 27.530 11.520 -49.247 1.00 93.75 204 ASP A CA 1
ATOM 1606 C C . ASP A 1 204 ? 28.242 10.792 -48.108 1.00 93.75 204 ASP A C 1
ATOM 1608 O O . ASP A 1 204 ? 27.615 10.497 -47.088 1.00 93.75 204 ASP A O 1
ATOM 1612 N N . ARG A 1 205 ? 29.561 10.597 -48.209 1.00 92.25 205 ARG A N 1
ATOM 1613 C CA . ARG A 1 205 ? 30.380 10.091 -47.105 1.00 92.25 205 ARG A CA 1
ATOM 1614 C C . ARG A 1 205 ? 30.276 10.996 -45.879 1.00 92.25 205 ARG A C 1
ATOM 1616 O O . ARG A 1 205 ? 29.967 10.507 -44.800 1.00 92.25 205 ARG A O 1
ATOM 1623 N N . VAL A 1 206 ? 30.418 12.312 -46.052 1.00 94.12 206 VAL A N 1
ATOM 1624 C CA . VAL A 1 206 ? 30.285 13.277 -44.947 1.00 94.12 206 VAL A CA 1
ATOM 1625 C C . VAL A 1 206 ? 28.895 13.215 -44.298 1.00 94.12 206 VAL A C 1
ATOM 1627 O O . VAL A 1 206 ? 28.785 13.309 -43.076 1.00 94.12 206 VAL A O 1
ATOM 1630 N N . LYS A 1 207 ? 27.819 13.035 -45.078 1.00 93.94 207 LYS A N 1
ATOM 1631 C CA . LYS A 1 207 ? 26.463 12.854 -44.521 1.00 93.94 207 LYS A CA 1
ATOM 1632 C C . LYS A 1 207 ? 26.353 11.563 -43.704 1.00 93.94 207 LYS A C 1
ATOM 1634 O O . LYS A 1 207 ? 25.786 11.589 -42.612 1.00 93.94 207 LYS A O 1
ATOM 1639 N N . LYS A 1 208 ? 26.894 10.449 -44.211 1.00 92.38 208 LYS A N 1
ATOM 1640 C CA . LYS A 1 208 ? 26.900 9.160 -43.499 1.00 92.38 208 LYS A CA 1
ATOM 1641 C C . LYS A 1 208 ? 27.723 9.235 -42.210 1.00 92.38 208 LYS A C 1
ATOM 1643 O O . LYS A 1 208 ? 27.224 8.816 -41.169 1.00 92.38 208 LYS A O 1
ATOM 1648 N N . ASP A 1 209 ? 28.905 9.850 -42.251 1.00 91.75 209 ASP A N 1
ATOM 1649 C CA . ASP A 1 209 ? 29.765 10.066 -41.080 1.00 91.75 209 ASP A CA 1
ATOM 1650 C C . ASP A 1 209 ? 29.046 10.879 -39.992 1.00 91.75 209 ASP A C 1
ATOM 1652 O O . ASP A 1 209 ? 29.062 10.497 -38.822 1.00 91.75 209 ASP A O 1
ATOM 1656 N N . LYS A 1 210 ? 28.344 11.960 -40.366 1.00 93.94 210 LYS A N 1
ATOM 1657 C CA . LYS A 1 210 ? 27.527 12.745 -39.422 1.00 93.94 210 LYS A CA 1
ATOM 1658 C C . LYS A 1 210 ? 26.450 11.897 -38.752 1.00 93.94 210 LYS A C 1
ATOM 1660 O O . LYS A 1 210 ? 26.337 11.922 -37.530 1.00 93.94 210 LYS A O 1
ATOM 1665 N N . LYS A 1 211 ? 25.710 11.107 -39.532 1.00 92.31 211 LYS A N 1
ATOM 1666 C CA . LYS A 1 211 ? 24.648 10.239 -39.009 1.00 92.31 211 LYS A CA 1
ATOM 1667 C C . LYS A 1 211 ? 25.199 9.135 -38.092 1.00 92.31 211 LYS A C 1
ATOM 1669 O O . LYS A 1 211 ? 24.590 8.838 -37.071 1.00 92.31 211 LYS A O 1
ATOM 1674 N N . ILE A 1 212 ? 26.376 8.578 -38.389 1.00 91.94 212 ILE A N 1
ATOM 1675 C CA . ILE A 1 212 ? 27.067 7.638 -37.488 1.00 91.94 212 ILE A CA 1
ATOM 1676 C C . ILE A 1 212 ? 27.475 8.336 -36.182 1.00 91.94 212 ILE A C 1
ATOM 1678 O O . ILE A 1 212 ? 27.290 7.771 -35.109 1.00 91.94 212 ILE A O 1
ATOM 1682 N N . ILE A 1 213 ? 28.016 9.557 -36.244 1.00 92.12 213 ILE A N 1
ATOM 1683 C C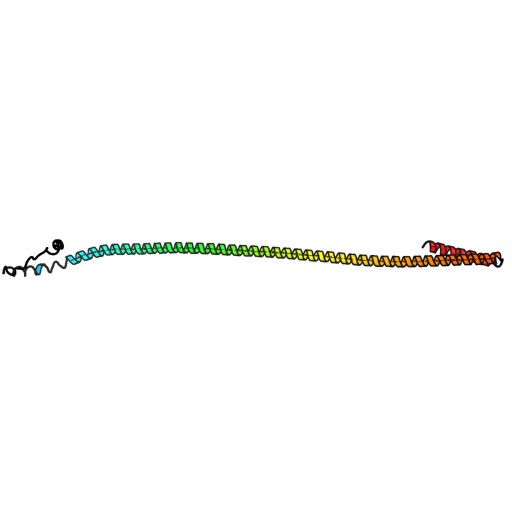A . ILE A 1 213 ? 28.392 10.326 -35.045 1.00 92.12 213 ILE A CA 1
ATOM 1684 C C . ILE A 1 213 ? 27.168 10.624 -34.172 1.00 92.12 213 ILE A C 1
ATOM 1686 O O . ILE A 1 213 ? 27.270 10.537 -32.951 1.00 92.12 213 ILE A O 1
ATOM 1690 N N . GLU A 1 214 ? 26.027 10.963 -34.773 1.00 90.44 214 GLU A N 1
ATOM 1691 C CA . GLU A 1 214 ? 24.765 11.164 -34.051 1.00 90.44 214 GLU A CA 1
ATOM 1692 C C . GLU A 1 214 ? 24.309 9.882 -33.348 1.00 90.44 214 GLU A C 1
ATOM 1694 O O . GLU A 1 214 ? 24.027 9.915 -32.154 1.00 90.44 214 GLU A O 1
ATOM 1699 N N . LEU A 1 215 ? 24.336 8.737 -34.039 1.00 89.44 215 LEU A N 1
ATOM 1700 C CA . LEU A 1 215 ? 23.977 7.443 -33.450 1.00 89.44 215 LEU A CA 1
ATOM 1701 C C . LEU A 1 215 ? 24.924 6.998 -32.322 1.00 89.44 215 LEU A C 1
ATOM 1703 O O . LEU A 1 215 ? 24.476 6.322 -31.407 1.00 89.44 215 LEU A O 1
ATOM 1707 N N . LYS A 1 216 ? 26.208 7.393 -32.344 1.00 88.00 216 LYS A N 1
ATOM 1708 C CA . LYS A 1 216 ? 27.169 7.114 -31.251 1.00 88.00 216 LYS A CA 1
ATOM 1709 C C . LYS A 1 216 ? 26.953 7.957 -29.996 1.00 88.00 216 LYS A C 1
ATOM 1711 O O . LYS A 1 216 ? 27.522 7.635 -28.957 1.00 88.00 216 LYS A O 1
ATOM 1716 N N . LYS A 1 217 ? 26.251 9.086 -30.115 1.00 84.62 217 LYS A N 1
ATOM 1717 C CA . LYS A 1 217 ? 25.989 10.003 -28.995 1.00 84.62 217 LYS A CA 1
ATOM 1718 C C . LYS A 1 217 ? 24.707 9.658 -28.233 1.00 84.62 217 LYS A C 1
ATOM 1720 O O . LYS A 1 217 ? 24.547 10.166 -27.125 1.00 84.62 217 LYS A O 1
ATOM 1725 N N . ASN A 1 218 ? 23.833 8.852 -28.836 1.00 66.69 218 ASN A N 1
ATOM 1726 C CA . ASN A 1 218 ? 22.599 8.334 -28.244 1.00 66.69 218 ASN A CA 1
ATOM 1727 C C . ASN A 1 218 ? 22.867 7.041 -27.473 1.00 66.69 218 ASN A C 1
ATOM 1729 O O . ASN A 1 218 ? 22.217 6.861 -26.423 1.00 66.69 218 ASN A O 1
#

Secondary structure (DSSP, 8-state):
--S-SSSS--SS--------------S--SSSHHHHTTTSSSSTTTHHHHHHHHHHHHHHHHHHHHHHHHHHHHHHHHHHHHHHHHHHHHHHHHHHHHHHHHHHHHHHHHHHHHHHHHHHHHHHHHHHHHHHHHHHHHHHHHHHHHHHHHHHHHHHHHHHHHHHHHHHHHHHHHHHHHHHHHHHHHHHHTT---HHHHHHHHHHHHHHHHHHHHHHH-

Foldseek 3Di:
DDPPVVPPDDDPPDDDDDDDDDDDDDPPPPVVVVVVVVVPVPPVPPVVVVVVVVVVVVVVVVVVVVVVVVVVVVVVVVVVVVVVVVVVVVVVVVVVVVVVVVVVVVVVVVVVVVVVVVVVVVVVVVVVVVVVVVVVVVVVVVVVVVVVVVVVVVVVVVVVVVLVVLVVVLVVLVVVLVVLVVVVVVCVVVVNDDPVRVVVSVVVSVVSVVVSVVSVVD